Protein AF-A0A084WC44-F1 (afdb_monomer_lite)

pLDDT: mean 70.65, std 19.71, range [28.45, 92.94]

Secondary structure (DSSP, 8-state):
--EEEEEEEES--TTS----SEEEEESPPPTTT-------TT----TT-EEEEEEEEE-TTS--EEEEPPPEEPPGGG-----TTSS-------PPP----------------GGGGSSSEEEE-------SHHHHHHHHHHHHHHH-TTS-HHHHEEEEEEETTEEEEEES-HHHHHHHHHHHHH-HHHHTTEEEGGGGGGTSTT---------

Foldseek 3Di:
DQKKKKFKDKQDDPPDDDDGPDIWMDRDQPPVVSHDDTDDPPDDDDAQIWIWMWMWDDDPPDDIDIHGDDIDGHHPVPDDPPPPPPPPDPDPPPDDDDDDDDDDDDPPPPPPDVLLQPFQKKWFQDADPDDDQVSLLVVVQVVCCVQPVPDPSVQQWDGWDDDPRTIMTGGPDSVVSVVVVVVCVVRVVCVVGIDRPSPCVVVVVPPDPPDDDDD

Radius of gyration: 21.27 Å; chains: 1; bounding box: 57×74×38 Å

Structure (mmCIF, N/CA/C/O backbone):
data_AF-A0A084WC44-F1
#
_entry.id   AF-A0A084WC44-F1
#
loop_
_atom_site.group_PDB
_atom_site.id
_atom_site.type_symbol
_atom_site.label_atom_id
_atom_site.label_alt_id
_atom_site.label_comp_id
_atom_site.label_asym_id
_atom_site.label_entity_id
_atom_site.label_seq_id
_atom_site.pdbx_PDB_ins_code
_atom_site.Cartn_x
_atom_site.Cartn_y
_atom_site.Cartn_z
_atom_site.occupancy
_atom_site.B_iso_or_equiv
_atom_site.auth_seq_id
_atom_site.auth_comp_id
_atom_site.auth_asym_id
_atom_site.auth_atom_id
_atom_site.pdbx_PDB_model_num
ATOM 1 N N . MET A 1 1 ? 11.798 8.673 11.763 1.00 67.31 1 MET A N 1
ATOM 2 C CA . MET A 1 1 ? 11.272 8.322 10.427 1.00 67.31 1 MET A CA 1
ATOM 3 C C . MET A 1 1 ? 9.989 7.539 10.648 1.00 67.31 1 MET A C 1
ATOM 5 O O . MET A 1 1 ? 9.935 6.847 11.656 1.00 67.31 1 MET A O 1
ATOM 9 N N . VAL A 1 2 ? 8.963 7.729 9.822 1.00 74.38 2 VAL A N 1
ATOM 10 C CA . VAL A 1 2 ? 7.632 7.105 9.990 1.00 74.38 2 VAL A CA 1
ATOM 11 C C . VAL A 1 2 ? 7.237 6.212 8.819 1.00 74.38 2 VAL A C 1
ATOM 13 O O . VAL A 1 2 ? 6.416 5.328 9.004 1.00 74.38 2 VAL A O 1
ATOM 16 N N . ALA A 1 3 ? 7.847 6.413 7.652 1.00 74.50 3 ALA A N 1
ATOM 17 C CA . ALA A 1 3 ? 7.715 5.532 6.503 1.00 74.50 3 ALA A CA 1
ATOM 18 C C . ALA A 1 3 ? 9.018 5.531 5.699 1.00 74.50 3 ALA A C 1
ATOM 20 O O . ALA A 1 3 ? 9.767 6.520 5.694 1.00 74.50 3 ALA A O 1
ATOM 21 N N . PHE A 1 4 ? 9.269 4.413 5.037 1.00 84.69 4 PHE A N 1
ATOM 22 C CA . PHE A 1 4 ? 10.367 4.178 4.119 1.00 84.69 4 PHE A CA 1
ATOM 23 C C . PHE A 1 4 ? 9.791 3.618 2.820 1.00 84.69 4 PHE A C 1
ATOM 25 O O . PHE A 1 4 ? 8.984 2.696 2.863 1.00 84.69 4 PHE A O 1
ATOM 32 N N . GLY A 1 5 ? 10.196 4.159 1.679 1.00 88.31 5 GLY A 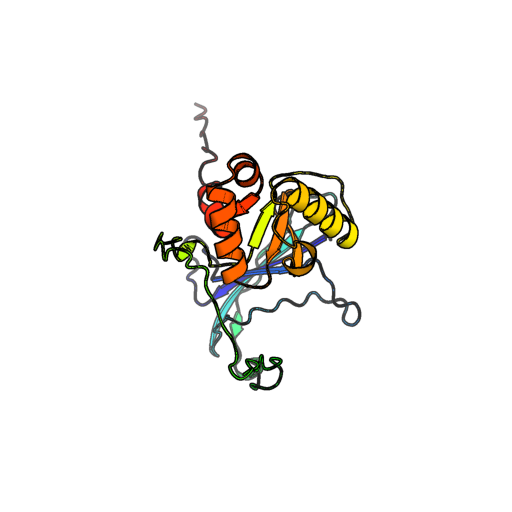N 1
ATOM 33 C CA . GLY A 1 5 ? 9.766 3.688 0.370 1.00 88.31 5 GLY A CA 1
ATOM 34 C C . GLY A 1 5 ? 10.900 3.643 -0.638 1.00 88.31 5 GLY A C 1
ATOM 35 O O . GLY A 1 5 ? 11.956 4.245 -0.429 1.00 88.31 5 GLY A O 1
ATOM 36 N N . ILE A 1 6 ? 10.673 2.901 -1.714 1.00 91.25 6 ILE A N 1
ATOM 37 C CA . ILE A 1 6 ? 11.561 2.781 -2.859 1.00 91.25 6 ILE A CA 1
ATOM 38 C C . ILE A 1 6 ? 10.726 2.852 -4.139 1.00 91.25 6 ILE A C 1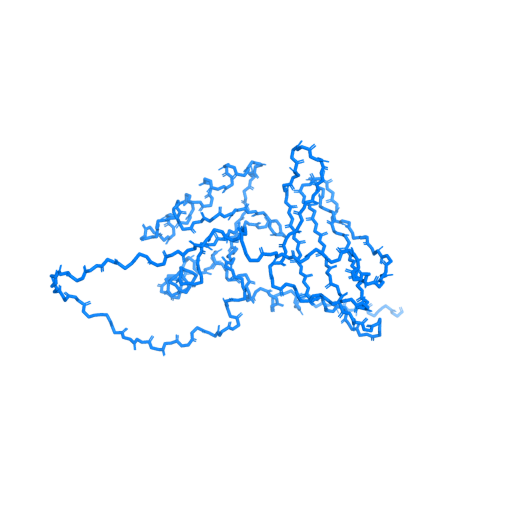
ATOM 40 O O . ILE A 1 6 ? 9.816 2.046 -4.336 1.00 91.25 6 ILE A O 1
ATOM 44 N N . GLU A 1 7 ? 11.077 3.785 -5.020 1.00 90.94 7 GLU A N 1
ATOM 45 C CA . GLU A 1 7 ? 10.694 3.742 -6.436 1.00 90.94 7 GLU A CA 1
ATOM 46 C C . GLU A 1 7 ? 11.749 2.936 -7.178 1.00 90.94 7 GLU A C 1
ATOM 48 O O . GLU A 1 7 ? 12.943 3.201 -7.028 1.00 90.94 7 GLU A O 1
ATOM 53 N N . VAL A 1 8 ? 11.323 1.955 -7.965 1.00 89.81 8 VAL A N 1
ATOM 54 C CA . VAL A 1 8 ? 12.209 1.076 -8.726 1.00 89.81 8 VAL A CA 1
ATOM 55 C C . VAL A 1 8 ? 11.997 1.295 -10.212 1.00 89.81 8 VAL A C 1
ATOM 57 O O . VAL A 1 8 ? 10.870 1.252 -10.702 1.00 89.81 8 VAL A O 1
ATOM 60 N N . TYR A 1 9 ? 13.097 1.435 -10.939 1.00 90.38 9 TYR A N 1
ATOM 61 C CA . TYR A 1 9 ? 13.152 1.628 -12.378 1.00 90.38 9 TYR A CA 1
ATOM 62 C C . TYR A 1 9 ? 14.039 0.535 -12.975 1.00 90.38 9 TYR A C 1
ATOM 64 O O . TYR A 1 9 ? 15.213 0.405 -12.629 1.00 90.38 9 TYR A O 1
ATOM 72 N N . ILE A 1 10 ? 13.484 -0.274 -13.872 1.00 90.19 10 ILE A N 1
ATOM 73 C CA . ILE A 1 10 ? 14.186 -1.405 -14.481 1.00 90.19 10 ILE A CA 1
ATOM 74 C C . ILE A 1 10 ? 14.342 -1.151 -15.972 1.00 90.19 10 ILE A C 1
ATOM 76 O O . ILE A 1 10 ? 13.357 -0.989 -16.692 1.00 90.19 10 ILE A O 1
ATOM 80 N N . ASN A 1 11 ? 15.593 -1.149 -16.436 1.00 89.31 11 ASN A N 1
ATOM 81 C CA . ASN A 1 11 ? 15.967 -0.954 -17.838 1.00 89.31 11 ASN A CA 1
ATOM 82 C C . ASN A 1 11 ? 15.369 0.324 -18.459 1.00 89.31 11 ASN A C 1
ATOM 84 O O . ASN A 1 11 ? 15.123 0.376 -19.665 1.00 89.31 11 ASN A O 1
ATOM 88 N N . LYS A 1 12 ? 15.137 1.359 -17.641 1.00 82.31 12 LYS A N 1
ATOM 89 C CA . LYS A 1 12 ? 14.597 2.641 -18.095 1.00 82.31 12 LYS A CA 1
ATOM 90 C C . LYS A 1 12 ? 15.718 3.567 -18.584 1.00 82.31 12 LYS A C 1
ATOM 92 O O . LYS A 1 12 ? 16.727 3.712 -17.888 1.00 82.31 12 LYS A O 1
ATOM 97 N N . PRO A 1 13 ? 15.574 4.195 -19.763 1.00 72.06 13 PRO A N 1
ATOM 98 C CA . PRO A 1 13 ? 16.504 5.218 -20.219 1.00 72.06 13 PRO A CA 1
ATOM 99 C C . PRO A 1 13 ? 16.321 6.512 -19.411 1.00 72.06 13 PRO A C 1
ATOM 101 O O . PRO A 1 13 ? 15.203 6.909 -19.102 1.00 72.06 13 PRO A O 1
ATOM 104 N N . GLN A 1 14 ? 17.422 7.207 -19.105 1.00 64.12 14 GLN A N 1
ATOM 105 C CA . GLN A 1 14 ? 17.392 8.471 -18.347 1.00 64.12 14 GLN A CA 1
ATOM 106 C C . GLN A 1 14 ? 16.719 9.638 -19.096 1.00 64.12 14 GLN A C 1
ATOM 108 O O . GLN A 1 14 ? 16.482 10.682 -18.499 1.00 64.12 14 GLN A O 1
ATOM 113 N N . SER A 1 15 ? 16.442 9.484 -20.394 1.00 60.03 15 SER A N 1
ATOM 114 C CA . SER A 1 15 ? 15.889 10.525 -21.268 1.00 60.03 15 SER A CA 1
ATOM 115 C C . SER A 1 15 ? 14.358 10.599 -21.287 1.00 60.03 15 SER A C 1
ATOM 117 O O . SER A 1 15 ? 13.813 11.483 -21.940 1.00 60.03 15 SER A O 1
ATOM 119 N N . GLU A 1 16 ? 13.662 9.668 -20.635 1.00 60.94 16 GLU A N 1
ATOM 120 C CA . GLU A 1 16 ? 12.196 9.626 -20.576 1.00 60.94 16 GLU A CA 1
ATOM 121 C C . GLU A 1 16 ? 11.681 10.125 -19.216 1.00 60.94 16 GLU A C 1
ATOM 123 O O . GLU A 1 16 ? 12.406 10.031 -18.218 1.00 60.94 16 GLU A O 1
ATOM 128 N N . PRO A 1 17 ? 10.434 10.637 -19.136 1.00 62.06 17 PRO A N 1
ATOM 129 C CA . PRO A 1 17 ? 9.807 10.914 -17.849 1.00 62.06 17 PRO A CA 1
ATOM 130 C C . PRO A 1 17 ? 9.853 9.648 -16.987 1.00 62.06 17 PRO A C 1
ATOM 132 O O . PRO A 1 17 ? 9.465 8.562 -17.426 1.00 62.06 17 PRO A O 1
ATOM 135 N N . ARG A 1 18 ? 10.390 9.786 -15.770 1.00 65.56 18 ARG A N 1
ATOM 136 C CA . ARG A 1 18 ? 10.637 8.681 -14.837 1.00 65.56 18 ARG A CA 1
ATOM 137 C C . ARG A 1 18 ? 9.316 8.076 -14.356 1.00 65.56 18 ARG A C 1
ATOM 139 O O . ARG A 1 18 ? 8.819 8.413 -13.291 1.00 65.56 18 ARG A O 1
ATOM 146 N N . VAL A 1 19 ? 8.763 7.151 -15.134 1.00 77.19 19 VAL A N 1
ATOM 147 C CA . VAL A 1 19 ? 7.682 6.266 -14.690 1.00 77.19 19 VAL A CA 1
ATOM 148 C C . VAL A 1 19 ? 8.322 5.046 -14.042 1.00 77.19 19 VAL A C 1
ATOM 150 O O . VAL A 1 19 ? 9.020 4.270 -14.707 1.00 77.19 19 VAL A O 1
ATOM 153 N N . TYR A 1 20 ? 8.116 4.908 -12.735 1.00 81.25 20 TYR A N 1
ATOM 154 C CA . TYR A 1 20 ? 8.614 3.778 -11.962 1.00 81.25 20 TYR A CA 1
ATOM 155 C C . TYR A 1 20 ? 7.927 2.479 -12.406 1.00 81.25 20 TYR A C 1
ATOM 157 O O . TYR A 1 20 ? 6.768 2.462 -12.809 1.00 81.25 20 TYR A O 1
ATOM 165 N N . ASN A 1 21 ? 8.661 1.369 -12.358 1.00 84.75 21 ASN A N 1
ATOM 166 C CA . ASN A 1 21 ? 8.107 0.033 -12.570 1.00 84.75 21 ASN A CA 1
ATOM 167 C C . ASN A 1 21 ? 7.386 -0.469 -11.320 1.00 84.75 21 ASN A C 1
ATOM 169 O O . ASN A 1 21 ? 6.354 -1.122 -11.433 1.00 84.75 21 ASN A O 1
ATOM 173 N N . TYR A 1 22 ? 7.951 -0.176 -10.147 1.00 82.94 22 TYR A N 1
ATOM 174 C CA . TYR A 1 22 ? 7.406 -0.591 -8.860 1.00 82.94 22 TYR A CA 1
ATOM 175 C C . TYR A 1 22 ? 7.549 0.539 -7.847 1.00 82.94 22 TYR A C 1
ATOM 177 O O . TYR A 1 22 ? 8.579 1.217 -7.806 1.00 82.94 22 TYR A O 1
ATOM 185 N N . TRP A 1 23 ? 6.528 0.706 -7.014 1.00 83.94 23 TRP A N 1
ATOM 186 C CA . TRP A 1 23 ? 6.563 1.569 -5.843 1.00 83.94 23 TRP A CA 1
ATOM 187 C C . TRP A 1 23 ? 6.287 0.720 -4.613 1.00 83.94 23 TRP A C 1
ATOM 189 O O . TRP A 1 23 ? 5.216 0.136 -4.471 1.00 83.94 23 TRP A O 1
ATOM 199 N N . LEU A 1 24 ? 7.280 0.640 -3.736 1.00 84.06 24 LEU A N 1
ATOM 200 C CA . LEU A 1 24 ? 7.244 -0.195 -2.545 1.00 84.06 24 LEU A CA 1
ATOM 201 C C . LEU A 1 24 ? 7.424 0.691 -1.331 1.00 84.06 24 LEU A C 1
ATOM 203 O O . LEU A 1 24 ? 8.304 1.547 -1.317 1.00 84.06 24 LEU A O 1
ATOM 207 N N . ASN A 1 25 ? 6.636 0.483 -0.286 1.00 83.81 25 ASN A N 1
ATOM 208 C CA . ASN A 1 25 ? 6.827 1.198 0.962 1.00 83.81 25 ASN A CA 1
ATOM 209 C C . ASN A 1 25 ? 6.537 0.316 2.171 1.00 83.81 25 ASN A C 1
ATOM 211 O O . ASN A 1 25 ? 5.966 -0.763 2.075 1.00 83.81 25 ASN A O 1
ATOM 215 N N . THR A 1 26 ? 7.037 0.760 3.313 1.00 75.69 26 THR A N 1
ATOM 216 C CA . THR A 1 26 ? 6.790 0.140 4.600 1.00 75.69 26 THR A CA 1
ATOM 217 C C . THR A 1 26 ? 6.952 1.179 5.699 1.00 75.69 26 THR A C 1
ATOM 219 O O . THR A 1 26 ? 7.771 2.101 5.628 1.00 75.69 26 THR A O 1
ATOM 222 N N . THR A 1 27 ? 6.168 1.031 6.751 1.00 74.00 27 THR A N 1
ATOM 223 C CA . THR A 1 27 ? 6.355 1.739 8.022 1.00 74.00 27 THR A CA 1
ATOM 224 C C . THR A 1 27 ? 7.025 0.838 9.061 1.00 74.00 27 THR A C 1
ATOM 226 O O . THR A 1 27 ? 7.471 1.319 10.106 1.00 74.00 27 THR A O 1
ATOM 229 N N . VAL A 1 28 ? 7.143 -0.457 8.752 1.00 71.19 28 VAL A N 1
ATOM 230 C CA . VAL A 1 28 ? 7.604 -1.507 9.652 1.00 71.19 28 VAL A CA 1
ATOM 231 C C . VAL A 1 28 ? 9.105 -1.695 9.493 1.00 71.19 28 VAL A C 1
ATOM 233 O O . VAL A 1 28 ? 9.630 -1.969 8.414 1.00 71.19 28 VAL A O 1
ATOM 236 N N . VAL A 1 29 ? 9.804 -1.554 10.613 1.00 75.88 29 VAL A N 1
ATOM 237 C CA . VAL A 1 29 ? 11.202 -1.958 10.743 1.00 75.88 29 VAL A CA 1
ATOM 238 C C . VAL A 1 29 ? 11.211 -3.390 11.249 1.00 75.88 29 VAL A C 1
ATOM 240 O O . VAL A 1 29 ? 10.551 -3.678 12.246 1.00 75.88 29 VAL A O 1
ATOM 243 N N . ASP A 1 30 ? 11.987 -4.267 10.616 1.00 72.00 30 ASP A N 1
ATOM 244 C CA . ASP A 1 30 ? 12.271 -5.584 11.180 1.00 72.00 30 ASP A CA 1
ATOM 245 C C . ASP A 1 30 ? 12.913 -5.389 12.568 1.00 72.00 30 ASP A C 1
ATOM 247 O O . ASP A 1 30 ? 14.008 -4.817 12.667 1.00 72.00 30 ASP A O 1
ATOM 251 N N . PRO A 1 31 ? 12.257 -5.836 13.655 1.00 67.12 31 PRO A N 1
ATOM 252 C CA . PRO A 1 31 ? 12.720 -5.574 15.014 1.00 67.12 31 PRO A CA 1
ATOM 253 C C . PRO A 1 31 ? 14.069 -6.240 15.314 1.00 67.12 31 PRO A C 1
ATOM 255 O O . PRO A 1 31 ? 14.810 -5.760 16.174 1.00 67.12 31 PRO A O 1
ATOM 258 N N . THR A 1 32 ? 14.406 -7.314 14.595 1.00 73.00 32 THR A N 1
ATOM 259 C CA . THR A 1 32 ? 15.644 -8.080 14.766 1.00 73.00 32 THR A CA 1
ATOM 260 C C . THR A 1 32 ? 16.790 -7.441 13.997 1.00 73.00 32 THR A C 1
ATOM 262 O O . THR A 1 32 ? 17.841 -7.150 14.568 1.00 73.00 32 THR A O 1
ATOM 265 N N . SER A 1 33 ? 16.602 -7.209 12.696 1.00 77.62 33 SER A N 1
ATOM 266 C CA . SER A 1 33 ? 17.676 -6.706 11.832 1.00 77.62 33 SER A CA 1
ATOM 267 C C . SER A 1 33 ? 17.801 -5.180 11.835 1.00 77.62 33 SER A C 1
ATOM 269 O O . SER A 1 33 ? 18.804 -4.650 11.361 1.00 77.62 33 SER A O 1
ATOM 271 N N . LYS A 1 34 ? 16.805 -4.469 12.386 1.00 80.56 34 LYS A N 1
ATOM 272 C CA . LYS A 1 34 ? 16.653 -3.004 12.332 1.00 80.56 34 LYS A CA 1
ATOM 273 C C . LYS A 1 34 ? 16.650 -2.440 10.908 1.00 80.56 34 LYS A C 1
ATOM 275 O O . LYS A 1 34 ? 16.882 -1.246 10.715 1.00 80.56 34 LYS A O 1
ATOM 280 N N . ASN A 1 35 ? 16.369 -3.289 9.923 1.00 81.75 35 ASN A N 1
ATOM 281 C CA . ASN A 1 35 ? 16.290 -2.920 8.521 1.00 81.75 35 ASN A CA 1
ATOM 282 C C . ASN A 1 35 ? 14.830 -2.771 8.092 1.00 81.75 35 ASN A C 1
ATOM 284 O O . ASN A 1 35 ? 13.928 -3.389 8.653 1.00 81.75 35 ASN A O 1
ATOM 288 N N . PHE A 1 36 ? 14.610 -1.976 7.052 1.00 79.19 36 PHE A N 1
ATOM 289 C CA . PHE A 1 36 ? 13.365 -2.028 6.297 1.00 79.19 36 PHE A CA 1
ATOM 290 C C . PHE A 1 36 ? 13.492 -3.135 5.259 1.00 79.19 36 PHE A C 1
ATOM 292 O O . PHE A 1 36 ? 14.482 -3.191 4.528 1.00 79.19 36 PHE A O 1
ATOM 299 N N . THR A 1 37 ? 12.509 -4.026 5.202 1.00 79.62 37 THR A N 1
ATOM 300 C CA . THR A 1 37 ? 12.429 -5.056 4.167 1.00 79.62 37 THR A CA 1
ATOM 301 C C . THR A 1 37 ? 11.178 -4.807 3.349 1.00 79.62 37 THR A C 1
ATOM 303 O O . THR A 1 37 ? 10.084 -4.712 3.892 1.00 79.62 37 THR A O 1
ATOM 306 N N . LEU A 1 38 ? 11.372 -4.658 2.043 1.00 79.56 38 LEU A N 1
ATOM 307 C CA . LEU A 1 38 ? 10.315 -4.479 1.058 1.00 79.56 38 LEU A CA 1
ATOM 308 C C . LEU A 1 38 ? 10.250 -5.741 0.205 1.00 79.56 38 LEU A C 1
ATOM 310 O O . LEU A 1 38 ? 11.294 -6.278 -0.175 1.00 79.56 38 LEU A O 1
ATOM 314 N N . TYR A 1 39 ? 9.040 -6.213 -0.075 1.00 78.06 39 TYR A N 1
ATOM 315 C CA . TYR A 1 39 ? 8.807 -7.435 -0.834 1.00 78.06 39 TYR A CA 1
ATOM 316 C C . TYR A 1 39 ? 7.832 -7.162 -1.976 1.00 78.06 39 TYR A C 1
ATOM 318 O O . TYR A 1 39 ? 6.752 -6.633 -1.743 1.00 78.06 39 TYR A O 1
ATOM 326 N N . GLU A 1 40 ? 8.226 -7.535 -3.193 1.00 79.62 40 GLU A N 1
ATOM 327 C CA . GLU A 1 40 ? 7.405 -7.419 -4.398 1.00 79.62 40 GLU A CA 1
ATOM 328 C C . GLU A 1 40 ? 7.325 -8.790 -5.082 1.00 79.62 40 GLU A C 1
ATOM 330 O O . GLU A 1 40 ? 8.286 -9.199 -5.744 1.00 79.62 40 GLU A O 1
ATOM 335 N N . PRO A 1 41 ? 6.226 -9.541 -4.902 1.00 72.94 41 PRO A N 1
ATOM 336 C CA . PRO A 1 41 ? 6.103 -10.894 -5.438 1.00 72.94 41 PRO A CA 1
ATOM 337 C C . PRO A 1 41 ? 5.987 -10.935 -6.964 1.00 72.94 41 PRO A C 1
ATOM 339 O O . PRO A 1 41 ? 6.252 -11.977 -7.562 1.00 72.94 41 PRO A O 1
ATOM 342 N N . THR A 1 42 ? 5.591 -9.832 -7.602 1.00 72.75 42 THR A N 1
ATOM 343 C CA . THR A 1 42 ? 5.375 -9.767 -9.054 1.00 72.75 42 THR A CA 1
ATOM 344 C C . THR A 1 42 ? 6.571 -9.192 -9.814 1.00 72.75 42 THR A C 1
ATOM 346 O O . THR A 1 42 ? 6.550 -9.124 -11.046 1.00 72.75 42 THR A O 1
ATOM 349 N N . ALA A 1 43 ? 7.639 -8.801 -9.107 1.00 77.62 43 ALA A N 1
ATOM 350 C CA . ALA A 1 43 ? 8.826 -8.238 -9.730 1.00 77.62 43 ALA A CA 1
ATOM 351 C C . ALA A 1 43 ? 9.551 -9.284 -10.578 1.00 77.62 43 ALA A C 1
ATOM 353 O O . ALA A 1 43 ? 10.072 -10.281 -10.077 1.00 77.62 43 ALA A O 1
ATOM 354 N N . VAL A 1 44 ? 9.649 -9.018 -11.880 1.00 78.50 44 VAL A N 1
ATOM 355 C CA . VAL A 1 44 ? 10.435 -9.843 -12.799 1.00 78.50 44 VAL A CA 1
ATOM 356 C C . VAL A 1 44 ? 11.782 -9.167 -13.015 1.00 78.50 44 VAL A C 1
ATOM 358 O O . VAL A 1 44 ? 11.892 -8.229 -13.798 1.00 78.50 44 VAL A O 1
ATOM 361 N N . ILE A 1 45 ? 12.809 -9.657 -12.319 1.00 82.94 45 ILE A N 1
ATOM 362 C CA . ILE A 1 45 ? 14.180 -9.133 -12.382 1.00 82.94 45 ILE A CA 1
ATOM 363 C C . ILE A 1 45 ? 15.109 -10.214 -12.932 1.00 82.94 45 ILE A C 1
ATOM 365 O O . ILE A 1 45 ? 15.102 -11.354 -12.461 1.00 82.94 45 ILE A O 1
ATOM 369 N N . ARG A 1 46 ? 15.933 -9.865 -13.920 1.00 83.38 46 ARG A N 1
ATOM 370 C CA . ARG A 1 46 ? 16.875 -10.772 -14.580 1.00 83.38 46 ARG A CA 1
ATOM 371 C C . ARG A 1 46 ? 18.316 -10.334 -14.354 1.00 83.38 46 ARG A C 1
ATOM 373 O O . ARG A 1 46 ? 18.627 -9.169 -14.116 1.00 83.38 46 ARG A O 1
ATOM 380 N N . ALA A 1 47 ? 19.231 -11.295 -14.451 1.00 85.06 47 ALA A N 1
ATOM 381 C CA . ALA A 1 47 ? 20.655 -10.997 -14.424 1.00 85.06 47 ALA A CA 1
ATOM 382 C C . ALA A 1 47 ? 21.026 -10.084 -15.606 1.00 85.06 47 ALA A C 1
ATOM 384 O O . ALA A 1 47 ? 20.673 -10.369 -16.747 1.00 85.06 47 ALA A O 1
ATOM 385 N N . GLY A 1 48 ? 21.764 -9.011 -15.327 1.00 83.88 48 GLY A N 1
ATOM 386 C CA . GLY A 1 48 ? 22.188 -8.020 -16.317 1.00 83.88 48 GLY A CA 1
ATOM 387 C C . GLY A 1 48 ? 21.276 -6.798 -16.444 1.00 83.88 48 GLY A C 1
ATOM 388 O O . GLY A 1 48 ? 21.743 -5.790 -16.989 1.00 83.88 48 GLY A O 1
ATOM 389 N N . ASP A 1 49 ? 20.055 -6.852 -15.897 1.00 88.62 49 ASP A N 1
ATOM 390 C CA . ASP A 1 49 ? 19.135 -5.711 -15.873 1.00 88.62 49 ASP A CA 1
ATOM 391 C C . ASP A 1 49 ? 19.792 -4.499 -15.207 1.00 88.62 49 ASP A C 1
ATOM 393 O O . ASP A 1 49 ? 20.525 -4.631 -14.220 1.00 88.62 49 ASP A O 1
ATOM 397 N N . LEU A 1 50 ? 19.545 -3.315 -15.764 1.00 89.06 50 LEU A N 1
ATOM 398 C CA . LEU A 1 50 ? 19.885 -2.047 -15.138 1.00 89.06 50 LEU A CA 1
ATOM 399 C C . LEU A 1 50 ? 18.797 -1.717 -14.119 1.00 89.06 50 LEU A C 1
ATOM 401 O O . LEU A 1 50 ? 17.657 -1.452 -14.492 1.00 89.06 50 LEU A O 1
ATOM 405 N N . PHE A 1 51 ? 19.167 -1.750 -12.847 1.00 90.38 51 PHE A N 1
ATOM 406 C CA . PHE A 1 51 ? 18.303 -1.441 -11.723 1.00 90.38 51 PHE A CA 1
ATOM 407 C C . PHE A 1 51 ? 18.657 -0.053 -11.202 1.00 90.38 51 PHE A C 1
ATOM 409 O O . PHE A 1 51 ? 19.773 0.168 -10.730 1.00 90.38 51 PHE A O 1
ATOM 416 N N . ASP A 1 52 ? 17.716 0.872 -11.298 1.00 90.81 52 ASP A N 1
ATOM 417 C CA . ASP A 1 52 ? 17.808 2.221 -10.753 1.00 90.81 52 ASP A CA 1
ATOM 418 C C . ASP A 1 52 ? 16.692 2.420 -9.726 1.00 90.81 52 ASP A C 1
ATOM 420 O O . ASP A 1 52 ? 15.638 1.784 -9.811 1.00 90.81 52 ASP A O 1
ATOM 424 N N . TYR A 1 53 ? 16.940 3.229 -8.702 1.00 90.81 53 TYR A N 1
ATOM 425 C CA . TYR A 1 53 ? 15.980 3.386 -7.621 1.00 90.81 53 TYR A CA 1
ATOM 426 C C . TYR A 1 53 ? 16.135 4.693 -6.852 1.00 90.81 53 TYR A C 1
ATOM 428 O O . TYR A 1 53 ? 17.230 5.231 -6.685 1.00 90.81 53 TYR A O 1
ATOM 436 N N . VAL A 1 54 ? 15.012 5.169 -6.321 1.00 89.31 54 VAL A N 1
ATOM 437 C CA . VAL A 1 54 ? 14.947 6.342 -5.448 1.00 89.31 54 VAL A CA 1
ATOM 438 C C . VAL A 1 54 ? 14.459 5.891 -4.086 1.00 89.31 54 VAL A C 1
ATOM 440 O O . VAL A 1 54 ? 13.418 5.250 -3.971 1.00 89.31 54 VAL A O 1
ATOM 443 N N . ILE A 1 55 ? 15.203 6.232 -3.037 1.00 92.00 55 ILE A N 1
ATOM 444 C CA . ILE A 1 55 ? 14.752 6.014 -1.663 1.00 92.00 55 ILE A CA 1
ATOM 445 C C . ILE A 1 55 ? 13.910 7.206 -1.229 1.00 92.00 55 ILE A C 1
ATOM 447 O O . ILE A 1 55 ? 14.342 8.353 -1.323 1.00 92.00 55 ILE A O 1
ATOM 451 N N . VAL A 1 56 ? 12.760 6.925 -0.631 1.00 88.38 56 VAL A N 1
ATOM 452 C CA . VAL A 1 56 ? 11.857 7.926 -0.073 1.00 88.38 56 VAL A CA 1
ATOM 453 C C . VAL A 1 56 ? 11.766 7.740 1.436 1.00 88.38 56 VAL A C 1
ATOM 455 O O . VAL A 1 56 ? 11.424 6.672 1.938 1.00 88.38 56 VAL A O 1
ATOM 458 N N . LYS A 1 57 ? 12.093 8.787 2.194 1.00 87.06 57 LYS A N 1
ATOM 459 C CA . LYS A 1 57 ? 12.016 8.790 3.661 1.00 87.06 57 LYS A CA 1
ATOM 460 C C . LYS A 1 57 ? 10.999 9.811 4.125 1.00 87.06 57 LYS A C 1
ATOM 462 O O . LYS A 1 57 ? 11.163 11.005 3.876 1.00 87.06 57 LYS A O 1
ATOM 467 N N . GLN A 1 58 ? 10.005 9.358 4.880 1.00 79.75 58 GLN A N 1
ATOM 468 C CA . GLN A 1 58 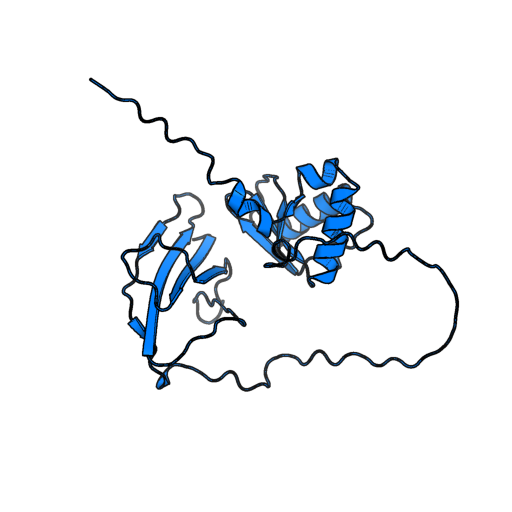? 9.022 10.237 5.500 1.00 79.75 58 GLN A CA 1
ATOM 469 C C . GLN A 1 58 ? 9.336 10.430 6.985 1.00 79.75 58 GLN A C 1
ATOM 471 O O . GLN A 1 58 ? 9.575 9.472 7.731 1.00 79.75 58 GLN A O 1
ATOM 476 N N . TYR A 1 59 ? 9.331 11.678 7.449 1.00 76.94 59 TYR A N 1
ATOM 477 C CA . TYR A 1 59 ? 9.612 12.033 8.840 1.00 76.94 59 TYR A CA 1
ATOM 478 C C . TYR A 1 59 ? 8.348 12.547 9.533 1.00 76.94 59 TYR A C 1
ATOM 480 O O . TYR A 1 59 ? 7.538 13.237 8.932 1.00 76.94 59 TYR A O 1
ATOM 488 N N . LYS A 1 60 ? 8.192 12.239 10.829 1.00 59.19 60 LYS A N 1
ATOM 489 C CA . LYS A 1 60 ? 6.987 12.564 11.619 1.00 59.19 60 LYS A CA 1
ATOM 490 C C . LYS A 1 60 ? 6.642 14.061 11.637 1.00 59.19 60 LYS A C 1
ATOM 492 O O . LYS A 1 60 ? 5.488 14.419 11.819 1.00 59.19 60 LYS A O 1
ATOM 497 N N . ARG A 1 61 ? 7.657 14.922 11.544 1.00 69.88 61 ARG A N 1
ATOM 498 C CA . ARG A 1 61 ? 7.546 16.387 11.638 1.00 69.88 61 ARG A CA 1
ATOM 499 C C . ARG A 1 61 ? 8.480 17.079 10.646 1.00 69.88 61 ARG A C 1
ATOM 501 O O . ARG A 1 61 ? 9.269 17.935 11.024 1.00 69.88 61 ARG A O 1
ATOM 508 N N . GLY A 1 62 ? 8.457 16.653 9.391 1.00 69.44 62 GLY A N 1
ATOM 509 C CA . GLY A 1 62 ? 9.286 17.267 8.361 1.00 69.44 62 GLY A CA 1
ATOM 510 C C . GLY A 1 62 ? 8.943 16.769 6.971 1.00 69.44 62 GLY A C 1
ATOM 511 O O . GLY A 1 62 ? 8.129 15.862 6.812 1.00 69.44 62 GLY A O 1
ATOM 512 N N . ASN A 1 63 ? 9.600 17.364 5.983 1.00 74.06 63 ASN A N 1
ATOM 513 C CA . ASN A 1 63 ? 9.371 17.037 4.585 1.00 74.06 63 ASN A CA 1
ATOM 514 C C . ASN A 1 63 ? 9.777 15.592 4.293 1.00 74.06 63 ASN A C 1
ATOM 516 O O . ASN A 1 63 ? 10.748 15.066 4.855 1.00 74.06 63 ASN A O 1
ATOM 520 N N . THR A 1 64 ? 9.040 14.974 3.375 1.00 80.81 64 THR A N 1
ATOM 521 C CA . THR A 1 64 ? 9.509 13.778 2.684 1.00 80.81 64 THR A CA 1
ATOM 522 C C . THR A 1 64 ? 10.835 14.106 2.005 1.00 80.81 64 THR A C 1
ATOM 524 O O . THR A 1 64 ? 11.037 15.216 1.513 1.00 80.81 64 THR A O 1
ATOM 527 N N . ARG A 1 65 ? 11.782 13.173 2.061 1.00 84.62 65 ARG A N 1
ATOM 528 C CA . ARG A 1 65 ? 13.082 13.314 1.408 1.00 84.62 65 ARG A CA 1
ATOM 529 C C . ARG A 1 65 ? 13.265 12.191 0.411 1.00 84.62 65 ARG A C 1
ATOM 531 O O . ARG A 1 65 ? 13.095 11.027 0.773 1.00 84.62 65 ARG A O 1
ATOM 538 N N . TRP A 1 66 ? 13.654 12.569 -0.795 1.00 89.44 66 TRP A N 1
ATOM 539 C CA . TRP A 1 66 ? 13.979 11.675 -1.892 1.00 89.44 66 TRP A CA 1
ATOM 540 C C . TRP A 1 66 ? 15.492 11.611 -2.035 1.00 89.44 66 TRP A C 1
ATOM 542 O O . TRP A 1 66 ? 16.187 12.615 -1.868 1.00 89.44 66 TRP A O 1
ATOM 552 N N . TYR A 1 67 ? 15.997 10.413 -2.280 1.00 88.25 67 TYR A N 1
ATOM 553 C CA . TYR A 1 67 ? 17.413 10.144 -2.434 1.00 88.25 67 TYR A CA 1
ATOM 554 C C . TYR A 1 67 ? 17.600 9.305 -3.687 1.00 88.25 67 TYR A C 1
ATOM 556 O O . TYR A 1 67 ? 17.356 8.094 -3.664 1.00 88.25 67 TYR A O 1
ATOM 564 N N . ASP A 1 68 ? 18.036 9.953 -4.761 1.00 85.56 68 ASP A N 1
ATOM 565 C CA . ASP A 1 68 ? 18.501 9.263 -5.956 1.00 85.56 68 ASP A CA 1
ATOM 566 C C . ASP A 1 68 ? 19.676 8.362 -5.592 1.00 85.56 68 ASP A C 1
ATOM 568 O O . ASP A 1 68 ? 20.659 8.796 -4.980 1.00 85.56 68 ASP A O 1
ATOM 572 N N . CYS A 1 69 ? 19.551 7.088 -5.933 1.00 85.94 69 CYS A N 1
ATOM 573 C CA . CYS A 1 69 ? 20.624 6.131 -5.763 1.00 85.94 69 CYS A CA 1
ATOM 574 C C . CYS A 1 69 ? 21.297 5.870 -7.107 1.00 85.94 69 CYS A C 1
ATOM 576 O O . CYS A 1 69 ? 20.748 6.126 -8.173 1.00 85.94 69 CYS A O 1
ATOM 578 N N . ASN A 1 70 ? 22.528 5.368 -7.055 1.00 85.31 70 ASN A N 1
ATOM 579 C CA . ASN A 1 70 ? 23.232 5.022 -8.278 1.00 85.31 70 ASN A CA 1
ATOM 580 C C . ASN A 1 70 ? 22.645 3.738 -8.860 1.00 85.31 70 ASN A C 1
ATOM 582 O O . ASN A 1 70 ? 22.610 2.705 -8.183 1.00 85.31 70 ASN A O 1
ATOM 586 N N . ALA A 1 71 ? 22.278 3.800 -10.136 1.00 88.44 71 ALA A N 1
ATOM 587 C CA . ALA A 1 71 ? 21.893 2.626 -10.892 1.00 88.44 71 ALA A CA 1
ATOM 588 C C . ALA A 1 71 ? 23.011 1.570 -10.883 1.00 88.44 71 ALA A C 1
ATOM 590 O O . ALA A 1 71 ? 24.205 1.880 -10.963 1.00 88.44 71 ALA A O 1
ATOM 591 N N . PHE A 1 72 ? 22.627 0.300 -10.824 1.00 90.06 72 PHE A N 1
ATOM 592 C CA . PHE A 1 72 ? 23.553 -0.825 -10.855 1.00 90.06 72 PHE A CA 1
ATOM 593 C C . PHE A 1 72 ? 23.029 -1.944 -11.749 1.00 90.06 72 PHE A C 1
ATOM 595 O O . PHE A 1 72 ? 21.838 -2.050 -12.025 1.00 90.06 72 PHE A O 1
ATOM 602 N N . ARG A 1 73 ? 23.932 -2.814 -12.210 1.00 90.38 73 ARG A N 1
ATOM 603 C CA . ARG A 1 73 ? 23.534 -4.022 -12.939 1.00 90.38 73 ARG A CA 1
ATOM 604 C C . ARG A 1 73 ? 23.274 -5.166 -11.979 1.00 90.38 73 ARG A C 1
ATOM 606 O O . ARG A 1 73 ? 24.128 -5.484 -11.146 1.00 90.38 73 ARG A O 1
ATOM 613 N N . VAL A 1 74 ? 22.126 -5.816 -12.132 1.00 86.62 74 VAL A N 1
ATOM 614 C CA . VAL A 1 74 ? 21.752 -6.970 -11.319 1.00 86.62 74 VAL A CA 1
ATOM 615 C C . VAL A 1 74 ? 22.721 -8.113 -11.596 1.00 86.62 74 VAL A C 1
ATOM 617 O O . VAL A 1 74 ? 22.805 -8.643 -12.706 1.00 86.62 74 VAL A O 1
ATOM 620 N N . LYS A 1 75 ? 23.470 -8.514 -10.570 1.00 81.19 75 LYS A N 1
ATOM 621 C CA . LYS A 1 75 ? 24.343 -9.686 -10.643 1.00 81.19 75 LYS A CA 1
ATOM 622 C C . LYS A 1 75 ? 23.500 -10.933 -10.413 1.00 81.19 75 LYS A C 1
ATOM 624 O O . LYS A 1 75 ? 22.887 -11.060 -9.359 1.00 81.19 75 LYS A O 1
ATOM 629 N N . GLY A 1 76 ? 23.528 -11.880 -11.352 1.00 73.88 76 GLY A N 1
ATOM 630 C CA . GLY A 1 76 ? 22.775 -13.135 -11.229 1.00 73.88 76 GLY A CA 1
ATOM 631 C C . GLY A 1 76 ? 23.078 -13.910 -9.941 1.00 73.88 76 GLY A C 1
ATOM 632 O O . GLY A 1 76 ? 22.180 -14.502 -9.364 1.00 73.88 76 GLY A O 1
ATOM 633 N N . SER A 1 77 ? 24.306 -13.814 -9.418 1.00 76.50 77 SER A N 1
ATOM 634 C CA . SER A 1 77 ? 24.703 -14.435 -8.145 1.00 76.50 77 SER A CA 1
ATOM 635 C C . SER A 1 77 ? 23.994 -13.870 -6.906 1.00 76.50 77 SER A C 1
ATOM 637 O O . SER A 1 77 ? 24.081 -14.468 -5.838 1.00 76.50 77 SER A O 1
ATOM 639 N N . LEU A 1 78 ? 23.355 -12.701 -7.014 1.00 72.94 78 LEU A N 1
ATOM 640 C CA . LEU A 1 78 ? 22.587 -12.066 -5.937 1.00 72.94 78 LEU A CA 1
ATOM 641 C C . LEU A 1 78 ? 21.079 -12.317 -6.065 1.00 72.94 78 LEU A C 1
ATOM 643 O O . LEU A 1 78 ? 20.342 -12.035 -5.121 1.00 72.94 78 LEU A O 1
ATOM 647 N N . ILE A 1 79 ? 20.622 -12.860 -7.199 1.00 72.69 79 ILE A N 1
ATOM 648 C CA . ILE A 1 79 ? 19.233 -13.275 -7.377 1.00 72.69 79 ILE A CA 1
ATOM 649 C C . ILE A 1 79 ? 19.051 -14.576 -6.602 1.00 72.69 79 ILE A C 1
ATOM 651 O O . ILE A 1 79 ? 19.581 -15.624 -6.970 1.00 72.69 79 ILE A O 1
ATOM 655 N N . LYS A 1 80 ? 18.314 -14.501 -5.496 1.00 66.12 80 LYS A N 1
ATOM 656 C CA . LYS A 1 80 ? 17.884 -15.693 -4.772 1.00 66.12 80 LYS A CA 1
ATOM 657 C C . LYS A 1 80 ? 16.639 -16.224 -5.463 1.00 66.12 80 LYS A C 1
ATOM 659 O O . LYS A 1 80 ? 15.614 -15.552 -5.491 1.00 66.12 80 LYS A O 1
ATOM 664 N N . GLU A 1 81 ? 16.740 -17.423 -6.020 1.00 55.75 81 GLU A N 1
ATOM 665 C CA . GLU A 1 81 ? 15.578 -18.140 -6.525 1.00 55.75 81 GLU A CA 1
ATOM 666 C C . GLU A 1 81 ? 14.639 -18.419 -5.346 1.00 55.75 81 GLU A C 1
ATOM 668 O O . GLU A 1 81 ? 14.999 -19.125 -4.396 1.00 55.75 81 GLU A O 1
ATOM 673 N N . ILE A 1 82 ? 13.447 -17.824 -5.375 1.00 54.16 82 ILE A N 1
ATOM 674 C CA . ILE A 1 82 ? 12.387 -18.168 -4.432 1.00 54.16 82 ILE A CA 1
ATOM 675 C C . ILE A 1 82 ? 11.922 -19.566 -4.837 1.00 54.16 82 ILE A C 1
ATOM 677 O O . ILE A 1 82 ? 11.105 -19.726 -5.742 1.00 54.16 82 ILE A O 1
ATOM 681 N N . ARG A 1 83 ? 12.491 -20.603 -4.210 1.00 42.19 83 ARG A N 1
ATOM 682 C CA . ARG A 1 83 ? 12.012 -21.977 -4.383 1.00 42.19 83 ARG A CA 1
ATOM 683 C C . ARG A 1 83 ? 10.539 -22.001 -3.980 1.00 42.19 83 ARG A C 1
ATOM 685 O O . ARG A 1 83 ? 10.217 -21.673 -2.837 1.00 42.19 83 ARG A O 1
ATOM 692 N N . GLN A 1 84 ? 9.664 -22.375 -4.914 1.00 39.56 84 GLN A N 1
ATOM 693 C CA . GLN A 1 84 ? 8.260 -22.682 -4.635 1.00 39.56 84 GLN A CA 1
ATOM 694 C C . GLN A 1 84 ? 8.211 -23.665 -3.456 1.00 39.56 84 GLN A C 1
ATOM 696 O O . GLN A 1 84 ? 8.610 -24.821 -3.580 1.00 39.56 84 GLN A O 1
ATOM 701 N N . GLY A 1 85 ? 7.832 -23.167 -2.281 1.00 35.72 85 GLY A N 1
ATOM 702 C CA . GLY A 1 85 ? 7.961 -23.895 -1.016 1.00 35.72 85 GLY A CA 1
ATOM 703 C C . GLY A 1 85 ? 7.823 -23.035 0.244 1.00 35.72 85 GLY A C 1
ATOM 704 O O . GLY A 1 85 ? 7.636 -23.590 1.319 1.00 35.72 85 GLY A O 1
ATOM 705 N N . GLN A 1 86 ? 7.868 -21.701 0.131 1.00 36.16 86 GLN A N 1
ATOM 706 C CA . GLN A 1 86 ? 7.542 -20.773 1.232 1.00 36.16 86 GLN A CA 1
ATOM 707 C C . GLN A 1 86 ? 6.298 -19.910 0.986 1.00 36.16 86 GLN A C 1
ATOM 709 O O . GLN A 1 86 ? 5.951 -19.078 1.816 1.00 36.16 86 GLN A O 1
ATOM 714 N N . THR A 1 87 ? 5.582 -20.135 -0.113 1.00 35.25 87 THR A N 1
ATOM 715 C CA . THR 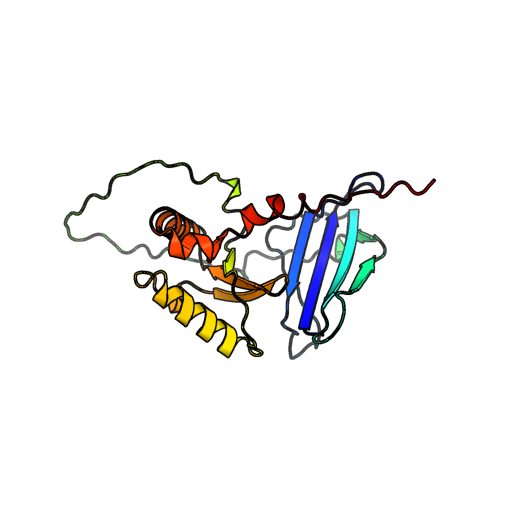A 1 87 ? 4.185 -19.713 -0.212 1.00 35.25 87 THR A CA 1
ATOM 716 C C . THR A 1 87 ? 3.379 -20.744 0.566 1.00 35.25 87 THR A C 1
ATOM 718 O O . THR A 1 87 ? 3.373 -21.917 0.185 1.00 35.25 87 THR A O 1
ATOM 721 N N . GLU A 1 88 ? 2.742 -20.355 1.671 1.00 32.22 88 GLU A N 1
ATOM 722 C CA . GLU A 1 88 ? 1.692 -21.178 2.267 1.00 32.22 88 GLU A CA 1
ATOM 723 C C . GLU A 1 88 ? 0.674 -21.478 1.164 1.00 32.22 88 GLU A C 1
ATOM 725 O O . GLU A 1 88 ? -0.019 -20.603 0.649 1.00 32.22 88 GLU A O 1
ATOM 730 N N . SER A 1 89 ? 0.690 -22.730 0.715 1.00 30.81 89 SER A N 1
ATOM 731 C CA . SER A 1 89 ? -0.209 -23.259 -0.293 1.00 30.81 89 SER A CA 1
ATOM 732 C C . SER A 1 89 ? -1.633 -23.093 0.221 1.00 30.81 89 SER A C 1
ATOM 734 O O . SER A 1 89 ? -2.086 -23.905 1.028 1.00 30.81 89 SER A O 1
ATOM 736 N N . TYR A 1 90 ? -2.364 -22.102 -0.289 1.00 30.08 90 TYR A N 1
ATOM 737 C CA . TYR A 1 90 ? -3.822 -22.133 -0.286 1.00 30.08 90 TYR A CA 1
ATOM 738 C C . TYR A 1 90 ? -4.247 -23.394 -1.045 1.00 30.08 90 TYR A C 1
ATOM 740 O O . TYR A 1 90 ? -4.286 -23.433 -2.273 1.00 30.08 90 TYR A O 1
ATOM 748 N N . LYS A 1 91 ? -4.497 -24.472 -0.300 1.00 28.98 91 LYS A N 1
ATOM 749 C CA . LYS A 1 91 ? -5.245 -25.612 -0.809 1.00 28.98 91 LYS A CA 1
ATOM 750 C C . LYS A 1 91 ? -6.713 -25.189 -0.804 1.00 28.98 91 LYS A C 1
ATOM 752 O O . LYS A 1 91 ? -7.212 -24.850 0.269 1.00 28.98 91 LYS A O 1
ATOM 757 N N . PRO A 1 92 ? -7.411 -25.180 -1.950 1.00 29.36 92 PRO A N 1
ATOM 758 C CA . PRO A 1 92 ? -8.855 -25.039 -1.928 1.00 29.36 92 PRO A CA 1
ATOM 759 C C . PRO A 1 92 ? -9.416 -26.237 -1.156 1.00 29.36 92 PRO A C 1
ATOM 761 O O . PRO A 1 92 ? -9.137 -27.388 -1.497 1.00 29.36 92 PRO A O 1
ATOM 764 N N . HIS A 1 93 ? -10.145 -25.959 -0.076 1.00 29.28 93 HIS A N 1
ATOM 765 C CA . HIS A 1 93 ? -10.947 -26.965 0.606 1.00 29.28 93 HIS A CA 1
ATOM 766 C C . HIS A 1 93 ? -12.003 -27.439 -0.397 1.00 29.28 93 HIS A C 1
ATOM 768 O O . HIS A 1 93 ? -12.893 -26.680 -0.781 1.00 29.28 93 HIS A O 1
ATOM 774 N N . ALA A 1 94 ? -11.839 -28.663 -0.892 1.00 35.12 94 ALA A N 1
ATOM 775 C CA . ALA A 1 94 ? -12.909 -29.388 -1.549 1.00 35.12 94 ALA A CA 1
ATOM 776 C C . ALA A 1 94 ? -13.808 -29.918 -0.434 1.00 35.12 94 ALA A C 1
ATOM 778 O O . ALA A 1 94 ? -13.501 -30.949 0.160 1.00 35.12 94 ALA A O 1
ATOM 779 N N . ASP A 1 95 ? -14.865 -29.175 -0.123 1.00 31.20 95 ASP A N 1
ATOM 780 C CA . ASP A 1 95 ? -15.958 -29.700 0.681 1.00 31.20 95 ASP A CA 1
ATOM 781 C C . ASP A 1 95 ? -17.038 -30.219 -0.269 1.00 31.20 95 ASP A C 1
ATOM 783 O O . ASP A 1 95 ? -17.578 -29.490 -1.107 1.00 31.20 95 ASP A O 1
ATOM 787 N N . ASP A 1 96 ? -17.261 -31.524 -0.138 1.00 30.67 96 ASP A N 1
ATOM 788 C CA . ASP A 1 96 ? -18.275 -32.325 -0.799 1.00 30.67 96 ASP A CA 1
ATOM 789 C C . ASP A 1 96 ? -19.677 -31.715 -0.687 1.00 30.67 96 ASP A C 1
ATOM 791 O O . ASP A 1 96 ? -20.103 -31.173 0.337 1.00 30.67 96 ASP A O 1
ATOM 795 N N . GLU A 1 97 ? -20.416 -31.892 -1.775 1.00 38.09 97 GLU A N 1
ATOM 796 C CA . GLU A 1 97 ? -21.835 -31.625 -1.916 1.00 38.09 97 GLU A CA 1
ATOM 797 C C . GLU A 1 97 ? -22.662 -32.284 -0.797 1.00 38.09 97 GLU A C 1
ATOM 799 O O . GLU A 1 97 ? -22.665 -33.507 -0.649 1.00 38.09 97 GLU A O 1
ATOM 804 N N . ASN A 1 98 ? -23.502 -31.506 -0.103 1.00 30.44 98 ASN A N 1
ATOM 805 C CA . ASN A 1 98 ? -24.939 -31.787 -0.132 1.00 30.44 98 ASN A CA 1
ATOM 806 C C . ASN A 1 98 ? -25.828 -30.701 0.491 1.00 30.44 98 ASN A C 1
ATOM 808 O O . ASN A 1 98 ? -25.598 -30.210 1.590 1.00 30.44 98 ASN A O 1
ATOM 812 N N . ASN A 1 99 ? -26.954 -30.508 -0.202 1.00 29.48 99 ASN A N 1
ATOM 813 C CA . ASN A 1 99 ? -28.221 -29.899 0.209 1.00 29.48 99 ASN A CA 1
ATOM 814 C C . ASN A 1 99 ? -28.402 -28.369 0.142 1.00 29.48 99 ASN A C 1
ATOM 816 O O . ASN A 1 99 ? -28.346 -27.647 1.127 1.00 29.48 99 ASN A O 1
ATOM 820 N N . LYS A 1 100 ? -28.836 -27.973 -1.065 1.00 33.09 100 LYS A N 1
ATOM 821 C CA . LYS A 1 100 ? -30.174 -27.422 -1.373 1.00 33.09 100 LYS A CA 1
ATOM 822 C C . LYS A 1 100 ? -30.551 -26.021 -0.858 1.00 33.09 100 LYS A C 1
ATOM 824 O O . LYS A 1 100 ? -30.903 -25.820 0.293 1.00 33.09 100 LYS A O 1
ATOM 829 N N . GLU A 1 101 ? -30.726 -25.164 -1.869 1.00 30.28 101 GLU A N 1
ATOM 830 C CA . GLU A 1 101 ? -31.948 -24.385 -2.153 1.00 30.28 101 GLU A CA 1
ATOM 831 C C . GLU A 1 101 ? -31.817 -22.850 -2.094 1.00 30.28 101 GLU A C 1
ATOM 833 O O . GLU A 1 101 ? -31.974 -22.200 -1.072 1.00 30.28 101 GLU A O 1
ATOM 838 N N . SER A 1 102 ? -31.594 -22.301 -3.296 1.00 32.00 102 SER A N 1
ATOM 839 C CA . SER A 1 102 ? -32.187 -21.077 -3.855 1.00 32.00 102 SER A CA 1
ATOM 840 C C . SER A 1 102 ? -32.111 -19.766 -3.059 1.00 32.00 102 SER A C 1
ATOM 842 O O . SER A 1 102 ? -33.000 -19.440 -2.281 1.00 32.00 102 SER A O 1
ATOM 844 N N . LEU A 1 103 ? -31.228 -18.870 -3.516 1.00 28.45 103 LEU A N 1
ATOM 845 C CA . LEU A 1 103 ? -31.712 -17.581 -4.022 1.00 28.45 103 LEU A CA 1
ATOM 846 C C . LEU A 1 103 ? -30.789 -17.048 -5.125 1.00 28.45 103 LEU A C 1
ATOM 848 O O . LEU A 1 103 ? -29.614 -16.761 -4.915 1.00 28.45 103 LEU A O 1
ATOM 852 N N . LYS A 1 104 ? -31.347 -16.961 -6.333 1.00 37.38 104 LYS A N 1
ATOM 853 C CA . LYS A 1 104 ? -30.715 -16.414 -7.534 1.00 37.38 104 LYS A CA 1
ATOM 854 C C . LYS A 1 104 ? -30.422 -14.926 -7.330 1.00 37.38 104 LYS A C 1
ATOM 856 O O . LYS A 1 104 ? -31.359 -14.150 -7.160 1.00 37.38 104 LYS A O 1
ATOM 861 N N . THR A 1 105 ? -29.162 -14.518 -7.452 1.00 30.70 105 THR A N 1
ATOM 862 C CA . THR A 1 105 ? -28.793 -13.104 -7.628 1.00 30.70 105 THR A CA 1
ATOM 863 C C . THR A 1 105 ? -28.368 -12.892 -9.083 1.00 30.70 105 THR A C 1
ATOM 865 O O . THR A 1 105 ? -27.587 -13.699 -9.592 1.00 30.70 105 THR A O 1
ATOM 868 N N . PRO A 1 106 ? -28.871 -11.862 -9.791 1.00 33.78 106 PRO A N 1
ATOM 869 C CA . PRO A 1 106 ? -28.634 -11.709 -11.220 1.00 33.78 106 PRO A CA 1
ATOM 870 C C . PRO A 1 106 ? -27.166 -11.412 -11.501 1.00 33.78 106 PRO A C 1
ATOM 872 O O . PRO A 1 106 ? -26.549 -10.543 -10.879 1.00 33.78 106 PRO A O 1
ATOM 875 N N . GLN A 1 107 ? -26.641 -12.133 -12.481 1.00 36.19 107 GLN A N 1
ATOM 876 C CA . GLN A 1 107 ? -25.339 -11.948 -13.092 1.00 36.19 107 GLN A CA 1
ATOM 877 C C . GLN A 1 107 ? -25.371 -10.656 -13.926 1.00 36.19 107 GLN A C 1
ATOM 879 O O . GLN A 1 107 ? -25.476 -10.688 -15.147 1.00 36.19 107 GLN A O 1
ATOM 884 N N . ASN A 1 108 ? -25.344 -9.499 -13.263 1.00 31.64 108 ASN A N 1
ATOM 885 C CA . ASN A 1 108 ? -25.148 -8.228 -13.951 1.00 31.64 108 ASN A CA 1
ATOM 886 C C . ASN A 1 108 ? -23.649 -8.017 -14.150 1.00 31.64 108 ASN A C 1
ATOM 888 O O . ASN A 1 108 ? -22.916 -7.615 -13.243 1.00 31.64 108 ASN A O 1
ATOM 892 N N . ASN A 1 109 ? -23.225 -8.335 -15.369 1.00 36.69 109 ASN A N 1
ATOM 893 C CA . ASN A 1 109 ? -21.957 -7.950 -15.962 1.00 36.69 109 ASN A CA 1
ATOM 894 C C . ASN A 1 109 ? -21.921 -6.423 -16.104 1.00 36.69 109 ASN A C 1
ATOM 896 O O . ASN A 1 109 ? -22.176 -5.885 -17.176 1.00 36.69 109 ASN A O 1
ATOM 900 N N . THR A 1 110 ? -21.624 -5.720 -15.016 1.00 34.34 110 THR A N 1
ATOM 901 C CA . THR A 1 110 ? -21.051 -4.379 -15.109 1.00 34.34 110 THR A CA 1
ATOM 902 C C . THR A 1 110 ? -19.553 -4.566 -14.954 1.00 34.34 110 THR A C 1
ATOM 904 O O . THR A 1 110 ? -19.073 -4.955 -13.886 1.00 34.34 110 THR A O 1
ATOM 907 N N . THR A 1 111 ? -18.841 -4.398 -16.063 1.00 38.34 111 THR A N 1
ATOM 908 C CA . THR A 1 111 ? -17.383 -4.344 -16.153 1.00 38.34 111 THR A CA 1
ATOM 909 C C . THR A 1 111 ? -16.872 -3.278 -15.192 1.00 38.34 111 THR A C 1
ATOM 911 O O . THR A 1 111 ? -16.844 -2.094 -15.518 1.00 38.34 111 THR A O 1
ATOM 914 N N . VAL A 1 112 ? -16.487 -3.700 -13.987 1.00 45.47 112 VAL A N 1
ATOM 915 C CA . VAL A 1 112 ? -15.503 -2.963 -13.198 1.00 45.47 112 VAL A CA 1
ATOM 916 C C . VAL A 1 112 ? -14.252 -2.990 -14.061 1.00 45.47 112 VAL A C 1
ATOM 918 O O . VAL A 1 112 ? -13.755 -4.072 -14.359 1.00 45.47 112 VAL A O 1
ATOM 921 N N . ASN A 1 113 ? -13.850 -1.825 -14.563 1.00 49.22 113 ASN A N 1
ATOM 922 C CA . ASN A 1 113 ? -12.701 -1.673 -15.447 1.00 49.22 113 ASN A CA 1
ATOM 923 C C . ASN A 1 113 ? -11.500 -2.400 -14.818 1.00 49.22 113 ASN A C 1
ATOM 925 O O . ASN A 1 113 ? -11.208 -2.151 -13.650 1.00 49.22 113 ASN A O 1
ATOM 929 N N . ASP A 1 114 ? -10.835 -3.306 -15.538 1.00 47.34 114 ASP A N 1
ATOM 930 C CA . ASP A 1 114 ? -9.764 -4.143 -14.963 1.00 47.34 114 ASP A CA 1
ATOM 931 C C . ASP A 1 114 ? -8.595 -3.302 -14.409 1.00 47.34 114 ASP A C 1
ATOM 933 O O . ASP A 1 114 ? -7.872 -3.742 -13.518 1.00 47.34 114 ASP A O 1
ATOM 937 N N . SER A 1 115 ? -8.474 -2.042 -14.845 1.00 48.88 115 SER A N 1
ATOM 938 C CA . SER A 1 115 ? -7.556 -1.040 -14.289 1.00 48.88 115 SER A CA 1
ATOM 939 C C . SER A 1 115 ? -7.847 -0.643 -12.832 1.00 48.88 115 SER A C 1
ATOM 941 O O . SER A 1 115 ? -7.001 -0.034 -12.194 1.00 48.88 115 SER A O 1
ATOM 943 N N . ALA A 1 116 ? -9.028 -0.956 -12.292 1.00 51.34 116 ALA A N 1
ATOM 944 C CA . ALA A 1 116 ? -9.448 -0.616 -10.929 1.00 51.34 116 ALA A CA 1
ATOM 945 C C . ALA A 1 116 ? -9.061 -1.678 -9.876 1.00 51.34 116 ALA A C 1
ATOM 947 O O . ALA A 1 116 ? -9.504 -1.582 -8.726 1.00 51.34 116 ALA A O 1
ATOM 948 N N . LEU A 1 117 ? -8.306 -2.709 -10.275 1.00 59.28 117 LEU A N 1
ATOM 949 C CA . LEU A 1 117 ? -7.923 -3.863 -9.450 1.00 59.28 117 LEU A CA 1
ATOM 950 C C . LEU A 1 117 ? -6.406 -4.117 -9.456 1.00 59.28 117 LEU A C 1
ATOM 952 O O . LEU A 1 117 ? -5.976 -5.246 -9.232 1.00 59.28 117 LEU A O 1
ATOM 956 N N . ILE A 1 118 ? -5.604 -3.088 -9.736 1.00 63.41 118 ILE A N 1
ATOM 957 C CA . ILE A 1 118 ? -4.137 -3.179 -9.728 1.00 63.41 118 ILE A CA 1
ATOM 958 C C . ILE A 1 118 ? -3.655 -3.459 -8.302 1.00 63.41 118 ILE A C 1
ATOM 960 O O . ILE A 1 118 ? -2.805 -4.321 -8.087 1.00 63.41 118 ILE A O 1
ATOM 964 N N . THR A 1 119 ? -4.245 -2.776 -7.323 1.00 73.38 119 THR A N 1
ATOM 965 C CA . THR A 1 119 ? -3.994 -3.004 -5.897 1.00 73.38 119 THR A CA 1
ATOM 966 C C . THR A 1 119 ? -5.243 -3.530 -5.200 1.00 73.38 119 THR A C 1
ATOM 968 O O . THR A 1 119 ? -6.361 -3.368 -5.688 1.00 73.38 119 THR A O 1
ATOM 971 N N . ASN A 1 120 ? -5.095 -4.084 -3.997 1.00 80.62 120 ASN A N 1
ATOM 972 C CA . ASN A 1 120 ? -6.231 -4.350 -3.105 1.00 80.62 120 ASN A CA 1
ATOM 973 C C . ASN A 1 120 ? -6.488 -3.185 -2.133 1.00 80.62 120 ASN A C 1
ATOM 975 O O . ASN A 1 120 ? -7.048 -3.385 -1.057 1.00 80.62 120 ASN A O 1
ATOM 979 N N . THR A 1 121 ? -6.092 -1.969 -2.515 1.00 81.69 121 THR A N 1
ATOM 980 C CA . THR A 1 121 ? -6.030 -0.815 -1.617 1.00 81.69 121 THR A CA 1
ATOM 981 C C . THR A 1 121 ? -7.188 0.153 -1.841 1.00 81.69 121 THR A C 1
ATOM 983 O O . THR A 1 121 ? -7.583 0.463 -2.972 1.00 81.69 121 THR A O 1
ATOM 986 N N . PHE A 1 122 ? -7.693 0.692 -0.736 1.00 87.12 122 PHE A N 1
ATOM 987 C CA . PHE A 1 122 ? -8.590 1.839 -0.691 1.00 87.12 122 PHE A CA 1
ATOM 988 C C . PHE A 1 122 ? -7.978 2.971 0.131 1.00 87.12 122 PHE A C 1
ATOM 990 O O . PHE A 1 122 ? -7.093 2.766 0.963 1.00 87.12 122 PHE A O 1
ATOM 997 N N . VAL A 1 123 ? -8.497 4.178 -0.074 1.00 86.12 123 VAL A N 1
ATOM 998 C CA . VAL A 1 123 ? -8.166 5.353 0.733 1.00 86.12 123 VAL A CA 1
ATOM 999 C C . VAL A 1 123 ? -9.433 5.889 1.371 1.00 86.12 123 VAL A C 1
ATOM 1001 O O . VAL A 1 123 ? -10.422 6.148 0.694 1.00 86.12 123 VAL A O 1
ATOM 1004 N N . LEU A 1 124 ? -9.382 6.104 2.674 1.00 87.25 124 LEU A N 1
ATOM 1005 C CA . LEU A 1 124 ? -10.350 6.867 3.432 1.00 87.25 124 LEU A CA 1
ATOM 1006 C C . LEU A 1 124 ? -9.881 8.333 3.476 1.00 87.25 124 LEU A C 1
ATOM 1008 O O . LEU A 1 124 ? -8.860 8.662 4.085 1.00 87.25 124 LEU A O 1
ATOM 1012 N N . ALA A 1 125 ? -10.625 9.212 2.807 1.00 80.06 125 ALA A N 1
ATOM 1013 C CA . ALA A 1 125 ? -10.376 10.648 2.686 1.00 80.06 125 ALA A CA 1
ATOM 1014 C C . ALA A 1 125 ? -10.743 11.418 3.968 1.00 80.06 125 ALA A C 1
ATOM 1016 O O . ALA A 1 125 ? -11.440 12.428 3.935 1.00 80.06 125 ALA A O 1
ATOM 1017 N N . GLU A 1 126 ? -10.268 10.931 5.110 1.00 74.19 126 GLU A N 1
ATOM 1018 C CA . GLU A 1 126 ? -10.440 11.563 6.412 1.00 74.19 126 GLU A CA 1
ATOM 1019 C C . GLU A 1 126 ? -9.101 11.698 7.119 1.00 74.19 126 GLU A C 1
ATOM 1021 O O . GLU A 1 126 ? -8.183 10.899 6.929 1.00 74.19 126 GLU A O 1
ATOM 1026 N N . ASN A 1 127 ? -9.020 12.718 7.967 1.00 66.69 127 ASN A N 1
ATOM 1027 C CA . ASN A 1 127 ? -7.843 13.009 8.760 1.00 66.69 127 ASN A CA 1
ATOM 1028 C C . ASN A 1 127 ? -8.215 12.886 10.237 1.00 66.69 127 ASN A C 1
ATOM 1030 O O . ASN A 1 127 ? -9.158 13.520 10.704 1.00 66.69 127 ASN A O 1
ATOM 1034 N N . ALA A 1 128 ? -7.442 12.105 10.981 1.00 68.69 128 ALA A N 1
ATOM 1035 C CA . ALA A 1 128 ? -7.500 12.061 12.437 1.00 68.69 128 ALA A CA 1
ATOM 1036 C C . ALA A 1 128 ? -6.078 12.015 13.008 1.00 68.69 128 ALA A C 1
ATOM 1038 O O . ALA A 1 128 ? -5.148 11.539 12.346 1.00 68.69 128 ALA A O 1
ATOM 1039 N N . ASP A 1 129 ? -5.883 12.507 14.231 1.00 67.62 129 ASP A N 1
ATOM 1040 C CA . ASP A 1 129 ? -4.579 12.484 14.906 1.00 67.62 129 ASP A CA 1
ATOM 1041 C C . ASP A 1 129 ? -4.340 11.124 15.581 1.00 67.62 129 ASP A C 1
ATOM 1043 O O . ASP A 1 129 ? -4.360 10.968 16.799 1.00 67.62 129 ASP A O 1
ATOM 1047 N N . VAL A 1 130 ? -4.202 10.092 14.746 1.00 70.81 130 VAL A N 1
ATOM 1048 C CA . VAL A 1 130 ? -4.028 8.701 15.173 1.00 70.81 130 VAL A CA 1
ATOM 1049 C C . VAL A 1 130 ? -2.595 8.249 14.923 1.00 70.81 130 VAL A C 1
ATOM 1051 O O . VAL A 1 130 ? -2.084 8.354 13.805 1.00 70.81 130 VAL A O 1
ATOM 1054 N N . THR A 1 131 ? -1.922 7.771 15.966 1.00 61.44 131 THR A N 1
ATOM 1055 C CA . THR A 1 131 ? -0.460 7.600 15.948 1.00 61.44 131 THR A CA 1
ATOM 1056 C C . THR A 1 131 ? 0.018 6.152 15.972 1.00 61.44 131 THR A C 1
ATOM 1058 O O . THR A 1 131 ? 1.157 5.909 15.577 1.00 61.44 131 THR A O 1
ATOM 1061 N N . THR A 1 132 ? -0.818 5.200 16.394 1.00 70.12 132 THR A N 1
ATOM 1062 C CA . THR A 1 132 ? -0.494 3.766 16.390 1.00 70.12 132 THR A CA 1
ATOM 1063 C C . THR A 1 132 ? -1.284 3.040 15.310 1.00 70.12 132 THR A C 1
ATOM 1065 O O . THR A 1 132 ? -2.398 3.437 14.978 1.00 70.12 132 THR A O 1
ATOM 1068 N N . GLU A 1 133 ? -0.721 1.957 14.775 1.00 64.56 133 GLU A N 1
ATOM 1069 C CA . GLU A 1 133 ? -1.401 1.111 13.788 1.00 64.56 133 GLU A CA 1
ATOM 1070 C C . GLU A 1 133 ? -2.682 0.494 14.360 1.00 64.56 133 GLU A C 1
ATOM 1072 O O . GLU A 1 133 ? -3.710 0.492 13.695 1.00 64.56 133 GLU A O 1
ATOM 1077 N N . SER A 1 134 ? -2.658 0.060 15.624 1.00 73.19 134 SER A N 1
ATOM 1078 C CA . SER A 1 134 ? -3.841 -0.473 16.306 1.00 73.19 134 SER A CA 1
ATOM 1079 C C . SER A 1 134 ? -4.976 0.547 16.383 1.00 73.19 134 SER A C 1
ATOM 1081 O O . SER A 1 134 ? -6.105 0.232 16.020 1.00 73.19 134 SER A O 1
ATOM 1083 N N . ALA A 1 135 ? -4.672 1.785 16.781 1.00 77.44 135 ALA A N 1
ATOM 1084 C CA . ALA A 1 135 ? -5.662 2.852 16.851 1.00 77.44 135 ALA A CA 1
ATOM 1085 C C . ALA A 1 135 ? -6.105 3.297 15.451 1.00 77.44 135 ALA A C 1
ATOM 1087 O O . ALA A 1 135 ? -7.258 3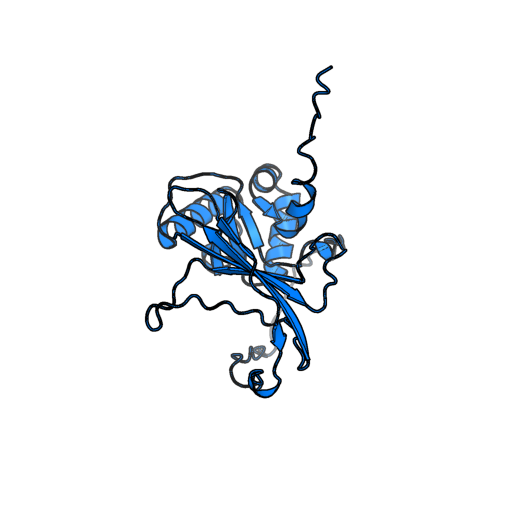.670 15.259 1.00 77.44 135 ALA A O 1
ATOM 1088 N N . LEU A 1 136 ? -5.208 3.249 14.457 1.00 80.62 136 LEU A N 1
ATOM 1089 C CA . LEU A 1 136 ? -5.533 3.560 13.066 1.00 80.62 136 LEU A CA 1
ATOM 1090 C C . LEU A 1 136 ? -6.503 2.527 12.497 1.00 80.62 136 LEU A C 1
ATOM 1092 O O . LEU A 1 136 ? -7.504 2.889 11.885 1.00 80.62 136 LEU A O 1
ATOM 1096 N N . ARG A 1 137 ? -6.227 1.249 12.751 1.00 86.81 137 ARG A N 1
ATOM 1097 C CA . ARG A 1 137 ? -7.077 0.130 12.362 1.00 86.81 137 ARG A CA 1
ATOM 1098 C C . ARG A 1 137 ? -8.447 0.252 13.010 1.00 86.81 137 ARG A C 1
ATOM 1100 O O . ARG A 1 137 ? -9.449 0.192 12.310 1.00 86.81 137 ARG A O 1
ATOM 1107 N N . GLU A 1 138 ? -8.492 0.491 14.317 1.00 88.94 138 GLU A N 1
ATOM 1108 C CA . GLU A 1 138 ? -9.741 0.685 15.055 1.00 88.94 138 GLU A CA 1
ATOM 1109 C C . GLU A 1 138 ? -10.541 1.886 14.529 1.00 88.94 138 GLU A C 1
ATOM 1111 O O . GLU A 1 138 ? -11.749 1.773 14.308 1.00 88.94 138 GLU A O 1
ATOM 1116 N N . PHE A 1 139 ? -9.876 3.011 14.254 1.00 89.25 139 PHE A N 1
ATOM 1117 C CA . PHE A 1 139 ? -10.502 4.199 13.676 1.00 89.25 139 PHE A CA 1
ATOM 1118 C C . PHE A 1 139 ? -11.111 3.906 12.298 1.00 89.25 139 PHE A C 1
ATOM 1120 O O . PHE A 1 139 ? -12.294 4.174 12.077 1.00 89.25 139 PHE A O 1
ATOM 1127 N N . ILE A 1 140 ? -10.325 3.318 11.389 1.00 88.69 140 ILE A N 1
ATOM 1128 C CA . ILE A 1 140 ? -10.768 2.968 10.034 1.00 88.69 140 ILE A CA 1
ATOM 1129 C C . ILE A 1 140 ? -11.946 1.993 10.101 1.00 88.69 140 ILE A C 1
ATOM 1131 O O . ILE A 1 140 ? -12.968 2.231 9.463 1.00 88.69 140 ILE A O 1
ATOM 1135 N N . ILE A 1 141 ? -11.852 0.938 10.913 1.00 91.94 141 ILE A N 1
ATOM 1136 C CA . ILE A 1 141 ? -12.916 -0.063 11.063 1.00 91.94 141 ILE A CA 1
ATOM 1137 C C . ILE A 1 141 ? -14.188 0.570 11.617 1.00 91.94 141 ILE A C 1
ATOM 1139 O O . ILE A 1 141 ? -15.265 0.354 11.062 1.00 91.94 141 ILE A O 1
ATOM 1143 N N . THR A 1 142 ? -14.081 1.389 12.664 1.00 92.00 142 THR A N 1
ATOM 1144 C CA . THR A 1 142 ? -15.230 2.097 13.247 1.00 92.00 142 THR A CA 1
ATOM 1145 C C . THR A 1 142 ? -15.912 2.963 12.195 1.00 92.00 142 THR A C 1
ATOM 1147 O O . THR A 1 142 ? -17.137 2.936 12.045 1.00 92.00 142 THR A O 1
ATOM 1150 N N . ARG A 1 143 ? -15.117 3.700 11.415 1.00 91.81 143 ARG A N 1
ATOM 1151 C CA . ARG A 1 143 ? -15.640 4.598 10.394 1.00 91.81 143 ARG A CA 1
ATOM 1152 C C . ARG A 1 143 ? -16.300 3.848 9.243 1.00 91.81 143 ARG A C 1
ATOM 1154 O O . ARG A 1 143 ? -17.417 4.186 8.854 1.00 91.81 143 ARG A O 1
ATOM 1161 N N . LEU A 1 144 ? -15.646 2.813 8.728 1.00 92.19 144 LEU A N 1
ATOM 1162 C CA . LEU A 1 144 ? -16.167 1.996 7.637 1.00 92.19 144 LEU A CA 1
ATOM 1163 C C . LEU A 1 144 ? -17.412 1.212 8.056 1.00 92.19 144 LEU A C 1
ATOM 1165 O O . LEU A 1 144 ? -18.351 1.116 7.272 1.00 92.19 144 LEU A O 1
ATOM 1169 N N . THR A 1 145 ? -17.481 0.740 9.303 1.00 92.94 145 THR A N 1
ATOM 1170 C CA . THR A 1 145 ? -18.678 0.076 9.845 1.00 92.94 145 THR A CA 1
ATOM 1171 C C . THR A 1 145 ? -19.870 1.033 9.885 1.00 92.94 145 THR A C 1
ATOM 1173 O O . THR A 1 145 ? -20.987 0.639 9.562 1.00 92.94 145 THR A O 1
ATOM 1176 N N . ALA A 1 146 ? -19.649 2.312 10.205 1.00 90.62 146 ALA A N 1
ATOM 1177 C CA . ALA A 1 146 ? -20.707 3.320 10.168 1.00 90.62 146 ALA A CA 1
ATOM 1178 C C . ALA A 1 146 ? -21.190 3.635 8.736 1.00 90.62 146 ALA A C 1
ATOM 1180 O O . ALA A 1 146 ? -22.372 3.910 8.531 1.00 90.62 146 ALA A O 1
ATOM 1181 N N . LEU A 1 147 ? -20.293 3.601 7.743 1.00 90.12 147 LEU A N 1
ATOM 1182 C CA . LEU A 1 147 ? -20.616 3.892 6.339 1.00 90.12 147 LEU A CA 1
ATOM 1183 C C . LEU A 1 147 ? -21.232 2.691 5.605 1.00 90.12 147 LEU A C 1
ATOM 1185 O O . LEU A 1 147 ? -22.138 2.852 4.785 1.00 90.12 147 LEU A O 1
ATOM 1189 N N . LEU A 1 148 ? -20.727 1.494 5.891 1.00 90.00 148 LEU A N 1
ATOM 1190 C CA . LEU A 1 148 ? -21.033 0.231 5.228 1.00 90.00 148 LEU A CA 1
ATOM 1191 C C . LEU A 1 148 ? -21.156 -0.886 6.285 1.00 90.00 148 LEU A C 1
ATOM 1193 O O . LEU A 1 148 ? -20.273 -1.739 6.391 1.00 90.00 148 LEU A O 1
ATOM 1197 N N . PRO A 1 149 ? -22.261 -0.916 7.054 1.00 89.19 149 PRO A N 1
ATOM 1198 C CA . PRO A 1 149 ? -22.426 -1.826 8.195 1.00 89.19 149 PRO A CA 1
ATOM 1199 C C . PRO A 1 149 ? -22.592 -3.301 7.807 1.00 89.19 149 PRO A C 1
ATOM 1201 O O . PRO A 1 149 ? -22.529 -4.174 8.662 1.00 89.19 149 PRO A O 1
ATOM 1204 N N . LEU A 1 150 ? -22.832 -3.589 6.525 1.00 86.12 150 LEU A N 1
ATOM 1205 C CA . LEU A 1 150 ? -23.014 -4.952 6.014 1.00 86.12 150 LEU A CA 1
ATOM 1206 C C . LEU A 1 150 ? -21.691 -5.672 5.710 1.00 86.12 150 LEU A C 1
ATOM 1208 O O . LEU A 1 150 ? -21.714 -6.843 5.339 1.00 86.12 150 LEU A O 1
ATOM 1212 N N . VAL A 1 151 ? -20.555 -4.978 5.810 1.00 88.44 151 VAL A N 1
ATOM 1213 C CA . VAL A 1 151 ? -19.226 -5.543 5.556 1.00 88.44 151 VAL A CA 1
ATOM 1214 C C . VAL A 1 151 ? -18.538 -5.815 6.890 1.00 88.44 151 VAL A C 1
ATOM 1216 O O . VAL A 1 151 ? -18.499 -4.953 7.765 1.00 88.44 151 VAL A O 1
ATOM 1219 N N . ASP A 1 152 ? -17.967 -7.008 7.033 1.00 89.69 152 ASP A N 1
ATOM 1220 C CA . ASP A 1 152 ? -17.176 -7.382 8.205 1.00 89.69 152 ASP A CA 1
ATOM 1221 C C . ASP A 1 152 ? -15.741 -6.847 8.088 1.00 89.69 152 ASP A C 1
ATOM 1223 O O . ASP A 1 152 ? -14.804 -7.552 7.714 1.00 89.69 152 ASP A O 1
ATOM 1227 N N . TRP A 1 153 ? -15.567 -5.565 8.406 1.00 90.62 153 TRP A N 1
ATOM 1228 C CA . TRP A 1 153 ? -14.291 -4.862 8.252 1.00 90.62 153 TRP A CA 1
ATOM 1229 C C . TRP A 1 153 ? -13.148 -5.435 9.096 1.00 90.62 153 TRP A C 1
ATOM 1231 O O . TRP A 1 153 ? -11.993 -5.343 8.681 1.00 90.62 153 TRP A O 1
ATOM 1241 N N . ASN A 1 154 ? -13.446 -6.075 10.232 1.00 89.69 154 ASN A N 1
ATOM 1242 C CA . ASN A 1 154 ? -12.432 -6.747 11.052 1.00 89.69 154 ASN A CA 1
ATOM 1243 C C . ASN A 1 154 ? -11.774 -7.899 10.292 1.00 89.69 154 ASN A C 1
ATOM 1245 O O . ASN A 1 154 ? -10.556 -8.072 10.369 1.00 89.69 154 ASN A O 1
ATOM 1249 N N . ASN A 1 155 ? -12.580 -8.655 9.544 1.00 86.19 155 ASN A N 1
ATOM 1250 C CA . ASN A 1 155 ? -12.113 -9.784 8.754 1.00 86.19 155 ASN A CA 1
ATOM 1251 C C . ASN A 1 155 ? -11.771 -9.422 7.311 1.00 86.19 155 ASN A C 1
ATOM 1253 O O . ASN A 1 155 ? -11.088 -10.212 6.671 1.00 86.19 155 ASN A O 1
ATOM 1257 N N . THR A 1 156 ? -12.205 -8.281 6.789 1.00 88.75 156 THR A N 1
ATOM 1258 C CA . THR A 1 156 ? -11.890 -7.865 5.416 1.00 88.75 156 THR A CA 1
ATOM 1259 C C . THR A 1 156 ? -10.570 -7.101 5.324 1.00 88.75 156 THR A C 1
ATOM 1261 O O . THR A 1 156 ? -9.854 -7.267 4.341 1.00 88.75 156 THR A O 1
ATOM 1264 N N . ILE A 1 157 ? -10.210 -6.302 6.335 1.00 87.62 157 ILE A N 1
ATOM 1265 C CA . ILE A 1 157 ? -8.982 -5.493 6.306 1.00 87.62 157 ILE A CA 1
ATOM 1266 C C . ILE A 1 157 ? -7.767 -6.334 6.699 1.00 87.62 157 ILE A C 1
ATOM 1268 O O . ILE A 1 157 ? -7.748 -6.969 7.757 1.00 87.62 157 ILE A O 1
ATOM 1272 N N . THR A 1 158 ? -6.720 -6.304 5.879 1.00 82.56 158 THR A N 1
ATOM 1273 C CA . THR A 1 158 ? -5.424 -6.923 6.197 1.00 82.56 158 THR A CA 1
ATOM 1274 C C . THR A 1 158 ? -4.503 -5.924 6.866 1.00 82.56 158 THR A C 1
ATOM 1276 O O . THR A 1 158 ? -4.082 -6.144 8.003 1.00 82.56 158 THR A O 1
ATOM 1279 N N . GLU A 1 159 ? -4.274 -4.801 6.195 1.00 78.50 159 GLU A N 1
ATOM 1280 C CA . GLU A 1 159 ? -3.288 -3.795 6.569 1.00 78.50 159 GLU A CA 1
ATOM 1281 C C . GLU A 1 159 ? -3.899 -2.398 6.553 1.00 78.50 159 GLU A C 1
ATOM 1283 O O . GLU A 1 159 ? -4.855 -2.119 5.825 1.00 78.50 159 GLU A O 1
ATOM 1288 N N . VAL A 1 160 ? -3.345 -1.512 7.380 1.00 80.56 160 VAL A N 1
ATOM 1289 C CA . VAL A 1 160 ? -3.708 -0.096 7.414 1.00 80.56 160 VAL A CA 1
ATOM 1290 C C . VAL A 1 160 ? -2.454 0.757 7.461 1.00 80.56 160 VAL A C 1
ATOM 1292 O O . VAL A 1 160 ? -1.494 0.448 8.163 1.00 80.56 160 VAL A O 1
ATOM 1295 N N . PHE A 1 161 ? -2.463 1.866 6.738 1.00 73.88 161 PHE A N 1
ATOM 1296 C CA . PHE A 1 161 ? -1.331 2.780 6.689 1.00 73.88 161 PHE A CA 1
ATOM 1297 C C . PHE A 1 161 ? -1.788 4.202 6.371 1.00 73.88 161 PHE A C 1
ATOM 1299 O O . PHE A 1 161 ? -2.968 4.477 6.162 1.00 73.88 161 PHE A O 1
ATOM 1306 N N . ARG A 1 162 ? -0.850 5.149 6.388 1.00 72.75 162 ARG A N 1
ATOM 1307 C CA . ARG A 1 162 ? -1.101 6.528 5.960 1.00 72.75 162 ARG A CA 1
ATOM 1308 C C . ARG A 1 162 ? -0.467 6.765 4.596 1.00 72.75 162 ARG A C 1
ATOM 1310 O O . ARG A 1 162 ? 0.711 6.469 4.419 1.00 72.75 162 ARG A O 1
ATOM 1317 N N . TRP A 1 163 ? -1.207 7.381 3.681 1.00 64.81 163 TRP A N 1
ATOM 1318 C CA . TRP A 1 163 ? -0.727 7.798 2.363 1.00 64.81 163 TRP A CA 1
ATOM 1319 C C . TRP A 1 163 ? -1.115 9.258 2.115 1.00 64.81 163 TRP A C 1
ATOM 1321 O O . TRP A 1 163 ? -2.283 9.611 2.240 1.00 64.81 163 TRP A O 1
ATOM 1331 N N . LYS A 1 164 ? -0.136 10.129 1.822 1.00 66.56 164 LYS A N 1
ATOM 1332 C CA . LYS A 1 164 ? -0.336 11.585 1.618 1.00 66.56 164 LYS A CA 1
ATOM 1333 C C . LYS A 1 164 ? -1.284 12.228 2.653 1.00 66.56 164 LYS A C 1
ATOM 1335 O O . LYS A 1 164 ? -2.240 12.913 2.309 1.00 66.56 164 LYS A O 1
ATOM 1340 N N . SER A 1 165 ? -1.034 11.960 3.938 1.00 67.62 165 SER A N 1
ATOM 1341 C CA . SER A 1 165 ? -1.840 12.411 5.093 1.00 67.62 165 SER A CA 1
ATOM 1342 C C . SER A 1 165 ? -3.239 11.796 5.239 1.00 67.62 165 SER A C 1
ATOM 1344 O O . SER A 1 165 ? -3.841 11.979 6.294 1.00 67.62 165 SER A O 1
ATOM 1346 N N . LYS A 1 166 ? -3.704 11.008 4.266 1.00 75.31 166 LYS A N 1
ATOM 1347 C CA . LYS A 1 166 ? -4.955 10.242 4.311 1.00 75.31 166 LYS A CA 1
ATOM 1348 C C . LYS A 1 166 ? -4.724 8.847 4.883 1.00 75.31 166 LYS A C 1
ATOM 1350 O O . LYS A 1 166 ? -3.585 8.388 5.019 1.00 75.31 166 LYS A O 1
ATOM 1355 N N . PHE A 1 167 ? -5.813 8.169 5.211 1.00 81.81 167 PHE A N 1
ATOM 1356 C CA . PHE A 1 167 ? -5.786 6.796 5.691 1.00 81.81 167 PHE A CA 1
ATOM 1357 C C . PHE A 1 167 ? -5.986 5.826 4.538 1.00 81.81 167 PHE A C 1
ATOM 1359 O O . PHE A 1 167 ? -6.893 6.002 3.739 1.00 81.81 167 PHE A O 1
ATOM 1366 N N . SER A 1 168 ? -5.160 4.796 4.463 1.00 84.25 168 SER A N 1
ATOM 1367 C CA . SER A 1 168 ? -5.246 3.743 3.460 1.00 84.25 168 SER A CA 1
ATOM 1368 C C . SER A 1 168 ? -5.410 2.400 4.142 1.00 84.25 168 SER A C 1
ATOM 1370 O O . SER A 1 168 ? -4.936 2.200 5.263 1.00 84.25 168 SER A O 1
ATOM 1372 N N . PHE A 1 169 ? -6.110 1.495 3.473 1.00 85.50 169 PHE A N 1
ATOM 1373 C CA . PHE A 1 169 ? -6.318 0.146 3.966 1.00 85.50 169 PHE A CA 1
ATOM 1374 C C . PHE A 1 169 ? -6.387 -0.845 2.815 1.00 85.50 169 PHE A C 1
ATOM 1376 O O . PHE A 1 169 ? -6.972 -0.559 1.766 1.00 85.50 169 PHE A O 1
ATOM 1383 N N . ASP A 1 170 ? -5.825 -2.018 3.063 1.00 85.56 170 ASP A N 1
ATOM 1384 C CA . ASP A 1 170 ? -5.848 -3.136 2.134 1.00 85.56 170 ASP A CA 1
ATOM 1385 C C . ASP A 1 170 ? -6.937 -4.124 2.525 1.00 85.56 170 ASP A C 1
ATOM 1387 O O . ASP A 1 170 ? -7.229 -4.334 3.708 1.00 85.56 170 ASP A O 1
ATOM 1391 N N . VAL A 1 171 ? -7.541 -4.741 1.514 1.00 84.94 171 VAL A N 1
ATOM 1392 C CA . VAL A 1 171 ? -8.502 -5.833 1.687 1.00 84.94 171 VAL A CA 1
ATOM 1393 C C . VAL A 1 171 ? -7.884 -7.164 1.271 1.00 84.94 171 VAL A C 1
ATOM 1395 O O . VAL A 1 171 ? -6.996 -7.198 0.419 1.00 84.94 171 VAL A O 1
ATOM 1398 N N . LYS A 1 172 ? -8.337 -8.279 1.860 1.00 83.12 172 LYS A N 1
ATOM 1399 C CA . LYS A 1 172 ? -7.677 -9.587 1.670 1.00 83.12 172 LYS A CA 1
ATOM 1400 C C . LYS A 1 172 ? -7.638 -10.026 0.215 1.00 83.12 172 LYS A C 1
ATOM 1402 O O . LYS A 1 172 ? -6.672 -10.664 -0.196 1.00 83.12 172 LYS A O 1
ATOM 1407 N N . THR A 1 173 ? -8.700 -9.753 -0.542 1.00 78.88 173 THR A N 1
ATOM 1408 C CA . THR A 1 173 ? -8.849 -10.300 -1.896 1.00 78.88 173 THR A CA 1
ATOM 1409 C C . THR A 1 173 ? -9.371 -9.283 -2.915 1.00 78.88 173 THR A C 1
ATOM 1411 O O . THR A 1 173 ? -10.179 -8.411 -2.572 1.00 78.88 173 THR A O 1
ATOM 1414 N N . PRO A 1 174 ? -9.011 -9.434 -4.203 1.00 77.50 174 PRO A N 1
ATOM 1415 C CA . PRO A 1 174 ? -9.615 -8.658 -5.286 1.00 77.50 174 PRO A CA 1
ATOM 1416 C C . PRO A 1 174 ? -11.142 -8.823 -5.351 1.00 77.50 174 PRO A C 1
ATOM 1418 O O . PRO A 1 174 ? -11.866 -7.897 -5.717 1.00 77.50 174 PRO A O 1
ATOM 1421 N N . GLU A 1 175 ? -11.673 -9.989 -4.977 1.00 78.62 175 GLU A N 1
ATOM 1422 C CA . GLU A 1 175 ? -13.113 -10.247 -4.909 1.00 78.62 175 GLU A CA 1
ATOM 1423 C C . GLU A 1 175 ? -13.802 -9.372 -3.858 1.00 78.62 175 GLU A C 1
ATOM 1425 O O . GLU A 1 175 ? -14.879 -8.832 -4.123 1.00 78.62 175 GLU A O 1
ATOM 1430 N N . GLU A 1 176 ? -13.195 -9.203 -2.683 1.00 82.88 176 GLU A N 1
ATOM 1431 C CA . GLU A 1 176 ? -13.675 -8.266 -1.664 1.00 82.88 176 GLU A CA 1
ATOM 1432 C C . GLU A 1 176 ? -13.603 -6.826 -2.160 1.00 82.88 176 GLU A C 1
ATOM 1434 O O . GLU A 1 176 ? -14.590 -6.099 -2.025 1.00 82.88 176 GLU A O 1
ATOM 1439 N N . LYS A 1 177 ? -12.508 -6.438 -2.828 1.00 85.50 177 LYS A N 1
ATOM 1440 C CA . LYS A 1 177 ? -12.392 -5.116 -3.458 1.00 85.50 177 LYS A CA 1
ATOM 1441 C C . LYS A 1 177 ? -13.537 -4.864 -4.441 1.00 85.50 177 LYS A C 1
ATOM 1443 O O . LYS A 1 177 ? -14.227 -3.851 -4.331 1.00 85.50 177 LYS A O 1
ATOM 1448 N N . ARG A 1 178 ? -13.832 -5.811 -5.342 1.00 82.25 178 ARG A N 1
ATOM 1449 C CA . ARG A 1 178 ? -14.971 -5.711 -6.281 1.00 82.25 178 ARG A CA 1
ATOM 1450 C C . ARG A 1 178 ? -16.315 -5.602 -5.559 1.00 82.25 178 ARG A C 1
ATOM 1452 O O . ARG A 1 178 ? -17.172 -4.825 -5.978 1.00 82.25 178 ARG A O 1
ATOM 1459 N N . LYS A 1 179 ? -16.530 -6.382 -4.493 1.00 86.50 179 LYS A N 1
ATOM 1460 C CA . LYS A 1 179 ? -17.767 -6.314 -3.693 1.00 86.50 179 LYS A CA 1
ATOM 1461 C C . LYS A 1 179 ? -17.933 -4.934 -3.061 1.00 86.50 179 LYS A C 1
ATOM 1463 O O . LYS A 1 179 ? -19.015 -4.363 -3.159 1.00 86.50 179 LYS A O 1
ATOM 1468 N N . ILE A 1 180 ? -16.870 -4.390 -2.472 1.00 88.38 180 ILE A N 1
ATOM 1469 C CA . ILE A 1 180 ? -16.874 -3.064 -1.848 1.00 88.38 180 ILE A CA 1
ATOM 1470 C C . ILE A 1 180 ? -17.114 -1.974 -2.892 1.00 88.38 180 ILE A C 1
ATOM 1472 O O . ILE A 1 180 ? -17.990 -1.144 -2.682 1.00 88.38 180 ILE A O 1
ATOM 1476 N N . LEU A 1 181 ? -16.443 -2.011 -4.048 1.00 87.38 181 LEU A N 1
ATOM 1477 C CA . LEU A 1 181 ? -16.673 -1.046 -5.133 1.00 87.38 181 LEU A CA 1
ATOM 1478 C C . LEU A 1 181 ? -18.151 -1.000 -5.554 1.00 87.38 181 LEU A C 1
ATOM 1480 O O . LEU A 1 181 ? -18.743 0.075 -5.619 1.00 87.38 181 LEU A O 1
ATOM 1484 N N . ARG A 1 182 ? -18.796 -2.162 -5.714 1.00 86.25 182 ARG A N 1
ATOM 1485 C CA . ARG A 1 182 ? -20.240 -2.244 -6.015 1.00 86.25 182 ARG A CA 1
ATOM 1486 C C . ARG A 1 182 ? -21.130 -1.702 -4.894 1.00 86.25 182 ARG A C 1
ATOM 1488 O O . ARG A 1 182 ? -22.245 -1.253 -5.157 1.00 86.25 182 ARG A O 1
ATOM 1495 N N . LEU A 1 183 ? -20.695 -1.797 -3.637 1.00 87.75 183 LEU A N 1
ATOM 1496 C CA . LEU A 1 183 ? -21.409 -1.200 -2.506 1.00 87.75 183 LEU A CA 1
ATOM 1497 C C . LEU A 1 183 ? -21.255 0.324 -2.498 1.00 87.75 183 LEU A C 1
ATOM 1499 O O . LEU A 1 183 ? -22.236 1.019 -2.242 1.00 87.75 183 LEU A O 1
ATOM 1503 N N . LEU A 1 184 ? -20.068 0.837 -2.828 1.00 88.25 184 LEU A N 1
ATOM 1504 C CA . LEU A 1 184 ? -19.797 2.270 -2.949 1.00 88.25 184 LEU A CA 1
ATOM 1505 C C . LEU A 1 184 ? -20.613 2.900 -4.085 1.00 88.25 184 LEU A C 1
ATOM 1507 O O . LEU A 1 184 ? -21.252 3.924 -3.867 1.00 88.25 184 LEU A O 1
ATOM 1511 N N . GLU A 1 185 ? -20.720 2.243 -5.244 1.00 84.25 185 GLU A N 1
ATOM 1512 C CA . GLU A 1 185 ? -21.597 2.683 -6.346 1.00 84.25 185 GLU A CA 1
ATOM 1513 C C . GLU A 1 185 ? -23.054 2.894 -5.898 1.00 84.25 185 GLU A C 1
ATOM 1515 O O . GLU A 1 185 ? -23.744 3.802 -6.364 1.00 84.25 185 GLU A O 1
ATOM 1520 N N . LYS A 1 186 ? -23.530 2.062 -4.963 1.00 84.06 186 LYS A N 1
ATOM 1521 C CA . LYS A 1 186 ? -24.891 2.126 -4.411 1.00 84.06 186 LYS A CA 1
ATOM 1522 C C . LYS A 1 186 ? -25.019 3.078 -3.220 1.00 84.06 186 LYS A C 1
ATOM 1524 O O . LYS A 1 186 ? -26.139 3.441 -2.863 1.00 84.06 186 LYS A O 1
ATOM 1529 N N . ASN A 1 187 ? -23.911 3.483 -2.601 1.00 82.94 187 ASN A N 1
ATOM 1530 C CA . ASN A 1 187 ? -23.879 4.314 -1.402 1.00 82.94 187 ASN A CA 1
ATOM 1531 C C . ASN A 1 187 ? -22.997 5.549 -1.621 1.00 82.94 187 ASN A C 1
ATOM 1533 O O . ASN A 1 187 ? -21.819 5.572 -1.267 1.00 82.94 187 ASN A O 1
ATOM 1537 N N . LYS A 1 188 ? -23.611 6.609 -2.163 1.00 81.69 188 LYS A N 1
ATOM 1538 C CA . LYS A 1 188 ? -22.930 7.867 -2.513 1.00 81.69 188 LYS A CA 1
ATOM 1539 C C . LYS A 1 188 ? -22.151 8.485 -1.347 1.00 81.69 188 LYS A C 1
ATOM 1541 O O . LYS A 1 188 ? -21.023 8.911 -1.544 1.00 81.69 188 LYS A O 1
ATOM 1546 N N . LYS A 1 189 ? -22.707 8.458 -0.129 1.00 81.88 189 LYS A N 1
ATOM 1547 C CA . LYS A 1 189 ? -22.035 8.990 1.071 1.00 81.88 189 LYS A CA 1
ATOM 1548 C C . LYS A 1 189 ? -20.748 8.235 1.394 1.00 81.88 189 LYS A C 1
ATOM 1550 O O . LYS A 1 189 ? -19.774 8.838 1.818 1.00 81.88 189 LYS A O 1
ATOM 1555 N N . ALA A 1 190 ? -20.747 6.914 1.217 1.00 83.94 190 ALA A N 1
ATOM 1556 C CA . ALA A 1 190 ? -19.544 6.117 1.405 1.00 83.94 190 ALA A CA 1
ATOM 1557 C C . ALA A 1 190 ? -18.538 6.354 0.266 1.00 83.94 190 ALA A C 1
ATOM 1559 O O . ALA A 1 190 ? -17.349 6.458 0.538 1.00 83.94 190 ALA A O 1
ATOM 1560 N N . ALA A 1 191 ? -19.001 6.498 -0.980 1.00 84.62 191 ALA A N 1
ATOM 1561 C CA . ALA A 1 191 ? -18.146 6.749 -2.145 1.00 84.62 191 ALA A CA 1
ATOM 1562 C C . ALA A 1 191 ? -17.450 8.123 -2.139 1.00 84.62 191 ALA A C 1
ATOM 1564 O O . ALA A 1 191 ? -16.386 8.263 -2.730 1.00 84.62 191 ALA A O 1
ATOM 1565 N N . GLU A 1 192 ? -18.016 9.127 -1.464 1.00 82.19 192 GLU A N 1
ATOM 1566 C CA . GLU A 1 192 ? -17.368 10.436 -1.268 1.00 82.19 192 GLU A CA 1
ATOM 1567 C C . GLU A 1 192 ? -16.120 10.350 -0.377 1.00 82.19 192 GLU A C 1
ATOM 1569 O O . GLU A 1 192 ? -15.211 11.170 -0.493 1.00 82.19 192 GLU A O 1
ATOM 1574 N N . VAL A 1 193 ? -16.073 9.357 0.514 1.00 85.38 193 VAL A N 1
ATOM 1575 C CA . VAL A 1 193 ? -15.046 9.253 1.557 1.00 85.38 193 VAL A CA 1
ATOM 1576 C C . VAL A 1 193 ? -14.112 8.067 1.320 1.00 85.38 193 VAL A C 1
ATOM 1578 O O . VAL A 1 193 ? -12.931 8.146 1.643 1.00 85.38 193 VAL A O 1
ATOM 1581 N N . VAL A 1 194 ? -14.610 6.971 0.749 1.00 88.38 194 VAL A N 1
ATOM 1582 C CA . VAL A 1 194 ? -13.835 5.767 0.433 1.00 88.38 194 VAL A CA 1
ATOM 1583 C C . VAL A 1 194 ? -13.546 5.746 -1.059 1.00 88.38 194 VAL A C 1
ATOM 1585 O O . VAL A 1 194 ? -14.431 5.535 -1.886 1.00 88.38 194 VAL A O 1
ATOM 1588 N N . LEU A 1 195 ? -12.281 5.947 -1.391 1.00 86.44 195 LEU A N 1
ATOM 1589 C CA . LEU A 1 195 ? -11.802 6.133 -2.747 1.00 86.44 195 LEU A CA 1
ATOM 1590 C C . LEU A 1 195 ? -10.979 4.921 -3.188 1.00 86.44 195 LEU A C 1
ATOM 1592 O O . LEU A 1 195 ? -10.203 4.363 -2.408 1.00 86.44 195 LEU A O 1
ATOM 1596 N N . ASN A 1 196 ? -11.126 4.531 -4.454 1.00 82.81 196 ASN A N 1
ATOM 1597 C CA . ASN A 1 196 ? -10.273 3.506 -5.043 1.00 82.81 196 ASN A CA 1
ATOM 1598 C C . ASN A 1 196 ? -8.855 4.056 -5.226 1.00 82.81 196 ASN A C 1
ATOM 1600 O O . ASN A 1 196 ? -8.684 5.062 -5.917 1.00 82.81 196 ASN A O 1
ATOM 1604 N N . PHE A 1 197 ? -7.858 3.383 -4.651 1.00 78.75 197 PHE A N 1
ATOM 1605 C CA . PHE A 1 197 ? -6.461 3.801 -4.764 1.00 78.75 197 PHE A CA 1
ATOM 1606 C C . PHE A 1 197 ? -5.996 3.835 -6.227 1.00 78.75 197 PHE A C 1
ATOM 1608 O O . PHE A 1 197 ? -5.410 4.822 -6.660 1.00 78.75 197 PHE A O 1
ATOM 1615 N N . ASP A 1 198 ? -6.382 2.830 -7.018 1.00 73.75 198 ASP A N 1
ATOM 1616 C CA . ASP A 1 198 ? -5.972 2.695 -8.426 1.00 73.75 198 ASP A CA 1
ATOM 1617 C C . ASP A 1 198 ? -6.528 3.801 -9.337 1.00 73.75 198 ASP A C 1
ATOM 1619 O O . ASP A 1 198 ? -6.049 3.995 -10.449 1.00 73.75 198 ASP A O 1
ATOM 1623 N N . ASN A 1 199 ? -7.534 4.550 -8.877 1.00 73.44 199 ASN A N 1
ATOM 1624 C CA . ASN A 1 199 ? -8.109 5.653 -9.645 1.00 73.44 199 ASN A CA 1
ATOM 1625 C C . ASN A 1 199 ? -7.504 7.014 -9.254 1.00 73.44 199 ASN A C 1
ATOM 1627 O O . ASN A 1 199 ? -7.808 8.019 -9.896 1.00 73.44 199 ASN A O 1
ATOM 1631 N N . MET A 1 200 ? -6.667 7.083 -8.211 1.00 64.44 200 MET A N 1
ATOM 1632 C CA . MET A 1 200 ? -6.149 8.357 -7.701 1.00 64.44 200 MET A CA 1
ATOM 1633 C C . MET A 1 200 ? -5.032 8.981 -8.535 1.00 64.44 200 MET A C 1
ATOM 1635 O O . MET A 1 200 ? -4.827 10.186 -8.415 1.00 64.44 200 MET A O 1
ATOM 1639 N N . GLU A 1 201 ? -4.350 8.229 -9.405 1.00 51.62 201 GLU A N 1
ATOM 1640 C CA . GLU A 1 201 ? -3.319 8.793 -10.299 1.00 51.62 201 GLU A CA 1
ATOM 1641 C C . GLU A 1 201 ? -3.877 9.836 -11.285 1.00 51.62 201 GLU A C 1
ATOM 1643 O O . GLU A 1 201 ? -3.123 10.633 -11.832 1.00 51.62 201 GLU A O 1
ATOM 1648 N N . THR A 1 202 ? -5.200 9.904 -11.469 1.00 43.44 202 THR A N 1
ATOM 1649 C CA . THR A 1 202 ? -5.835 10.924 -12.324 1.00 43.44 202 THR A CA 1
ATOM 1650 C C . THR A 1 202 ? -6.137 12.255 -11.628 1.00 43.44 202 THR A C 1
ATOM 1652 O O . THR A 1 202 ? -6.505 13.206 -12.309 1.00 43.44 202 THR A O 1
ATOM 1655 N N . LEU A 1 203 ? -5.975 12.361 -10.303 1.00 42.50 203 LEU A N 1
ATOM 1656 C CA . LEU A 1 203 ? -6.345 13.569 -9.545 1.00 42.50 203 LEU A CA 1
ATOM 1657 C C . LEU A 1 203 ? -5.161 14.495 -9.208 1.00 42.50 203 LEU A C 1
ATOM 1659 O O . LEU A 1 203 ? -5.402 15.639 -8.844 1.00 42.50 203 LEU A O 1
ATOM 1663 N N . ASP A 1 204 ? -3.915 14.034 -9.354 1.00 41.84 204 ASP A N 1
ATOM 1664 C CA . ASP A 1 204 ? -2.701 14.821 -9.049 1.00 41.84 204 ASP A CA 1
ATOM 1665 C C . ASP A 1 204 ? -2.152 15.606 -10.260 1.00 41.84 204 ASP A C 1
ATOM 1667 O O . ASP A 1 204 ? -1.244 16.413 -10.106 1.00 41.84 204 ASP A O 1
ATOM 1671 N N . ASN A 1 205 ? -2.701 15.405 -11.464 1.00 36.19 205 ASN A N 1
ATOM 1672 C CA . ASN A 1 205 ? -2.245 16.085 -12.688 1.00 36.19 205 ASN A CA 1
ATOM 1673 C C . ASN A 1 205 ? -2.937 17.439 -12.950 1.00 36.19 205 ASN A C 1
ATOM 1675 O O . ASN A 1 205 ? -2.749 18.010 -14.018 1.00 36.19 205 ASN A O 1
ATOM 1679 N N . ASN A 1 206 ? -3.743 17.936 -12.006 1.00 33.94 206 ASN A N 1
ATOM 1680 C CA . ASN A 1 206 ? -4.548 19.157 -12.154 1.00 33.94 206 ASN A CA 1
ATO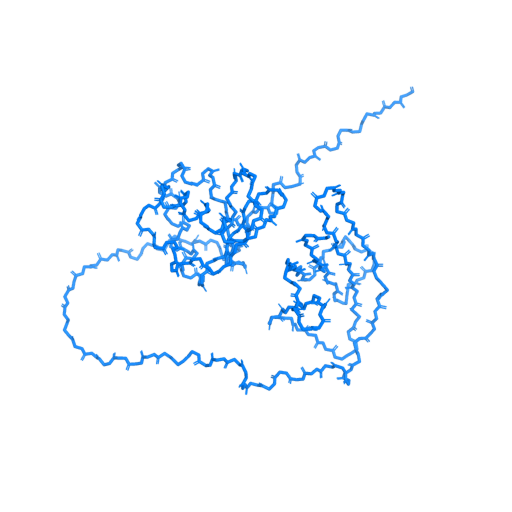M 1681 C C . ASN A 1 206 ? -4.152 20.278 -11.173 1.00 33.94 206 ASN A C 1
ATOM 1683 O O . ASN A 1 206 ? -4.958 21.165 -10.898 1.00 33.94 206 ASN A O 1
ATOM 1687 N N . GLU A 1 207 ? -2.933 20.262 -10.631 1.00 37.97 207 GLU A N 1
ATOM 1688 C CA . GLU A 1 207 ? -2.367 21.491 -10.067 1.00 37.97 207 GLU A CA 1
ATOM 1689 C C . GLU A 1 207 ? -1.772 22.304 -11.228 1.00 37.97 207 GLU A C 1
ATOM 1691 O O . GLU A 1 207 ? -0.628 22.101 -11.633 1.00 37.97 207 GLU A O 1
ATOM 1696 N N . ASP A 1 208 ? -2.623 23.156 -11.814 1.00 40.53 208 ASP A N 1
ATOM 1697 C CA . ASP A 1 208 ? -2.277 24.189 -12.794 1.00 40.53 208 ASP A CA 1
ATOM 1698 C C . ASP A 1 208 ? -1.055 24.983 -12.306 1.00 40.53 208 ASP A C 1
ATOM 1700 O O . ASP A 1 208 ? -1.125 25.744 -11.337 1.00 40.53 208 ASP A O 1
ATOM 1704 N N . TYR A 1 209 ? 0.078 24.816 -12.990 1.00 39.25 209 TYR A N 1
ATOM 1705 C CA . TYR A 1 209 ? 1.196 25.747 -12.895 1.00 39.25 209 TYR A CA 1
ATOM 1706 C C . TYR A 1 209 ? 0.842 26.995 -13.707 1.00 39.25 209 TYR A C 1
ATOM 1708 O O . TYR A 1 209 ? 1.160 27.079 -14.893 1.00 39.25 209 TYR A O 1
ATOM 1716 N N . ASP A 1 210 ? 0.172 27.950 -13.063 1.00 40.97 210 ASP A N 1
ATOM 1717 C CA . ASP A 1 210 ? 0.067 29.320 -13.564 1.00 40.97 210 ASP A CA 1
ATOM 1718 C C . ASP A 1 210 ? 1.478 29.934 -13.506 1.00 40.97 210 ASP A C 1
ATOM 1720 O O . ASP A 1 210 ? 2.033 30.190 -12.434 1.00 40.97 210 ASP A O 1
ATOM 1724 N N . TYR A 1 211 ? 2.117 30.057 -14.670 1.00 42.25 211 TYR A N 1
ATOM 1725 C CA . TYR A 1 211 ? 3.357 30.808 -14.823 1.00 42.25 211 TYR A CA 1
ATOM 1726 C C . TYR A 1 211 ? 2.991 32.290 -14.890 1.00 42.25 211 TYR A C 1
ATOM 1728 O O . TYR A 1 211 ? 2.564 32.773 -15.938 1.00 42.25 211 TYR A O 1
ATOM 1736 N N . ASP A 1 212 ? 3.187 33.007 -13.785 1.00 48.59 212 ASP A N 1
ATOM 1737 C CA . ASP A 1 212 ? 3.234 34.466 -13.809 1.00 48.59 212 ASP A CA 1
ATOM 1738 C C . ASP A 1 212 ? 4.456 34.900 -14.639 1.00 48.59 212 ASP A C 1
ATOM 1740 O O . ASP A 1 212 ? 5.615 34.721 -14.251 1.00 48.59 212 ASP A O 1
ATOM 1744 N N . GLU A 1 213 ? 4.177 35.421 -15.832 1.00 49.22 213 GLU A N 1
ATOM 1745 C CA . GLU A 1 213 ? 5.118 36.114 -16.708 1.00 49.22 213 GLU A CA 1
ATOM 1746 C C . GLU A 1 213 ? 5.374 37.509 -16.103 1.00 49.22 213 GLU A C 1
ATOM 1748 O O . GLU A 1 213 ? 4.543 38.410 -16.223 1.00 49.22 213 GLU A O 1
ATOM 1753 N N . GLU A 1 214 ? 6.493 37.689 -15.394 1.00 48.06 214 GLU A N 1
ATOM 1754 C CA . GLU A 1 214 ? 6.962 39.023 -14.994 1.00 48.06 214 GLU A CA 1
ATOM 1755 C C . GLU A 1 214 ? 7.819 39.632 -16.119 1.00 48.06 214 GLU A C 1
ATOM 1757 O O . GLU A 1 214 ? 8.859 39.081 -16.493 1.00 48.06 214 GLU A O 1
ATOM 1762 N N . GLU A 1 215 ? 7.347 40.767 -16.649 1.00 49.59 215 GLU A N 1
ATOM 1763 C CA . GLU A 1 215 ? 8.032 41.670 -17.592 1.00 49.59 215 GLU A CA 1
ATOM 1764 C C . GLU A 1 215 ? 8.932 42.686 -16.862 1.00 49.59 215 GLU A C 1
ATOM 1766 O O . GLU A 1 215 ? 8.490 43.248 -15.830 1.00 49.59 215 GLU A O 1
#

Sequence (215 aa):
MVAFGIEVYINKPQSEPRVYNYWLNTTVVDPTSKNFTLYEPTAVIRAGDLFDYVIVKQYKRGNTRWYDCNAFRVKGSLIKEIRQGQTESYKPHADDENNKESLKTPQNNTTVNDSALITNTFVLAENADVTTESALREFIITRLTALLPLVDWNNTITEVFRWKSKFSFDVKTPEEKRKILRLLEKNKKAAEVVLNFDNMETLDNNEDYDYDEEE

Organism: Anopheles sinensis (NCBI:txid74873)